Protein AF-A0A8W8MJM2-F1 (afdb_monomer)

Organism: Magallana gigas (NCBI:txid29159)

pLDDT: mean 83.15, std 12.58, range [34.62, 97.56]

Sequence (197 aa):
MGIEFKGQVCVMIHCGSRGLGHQVATDALVAMEKAMKRDNIKVNDRQLACAKIYSQEGQDYLKGMAAAANYAWVNRSSMTFLCRHLTGQPVLIGGTMGTCNYVLTGTQQGMDETYGTTCHGAGRALSRAKSRRNLEYTEVLSALEEKGISIRVASPKLVMEEAPESYKNVTDVVDTCHMAGISRKAIKLHPVAVIKG

Structure (mmCIF, N/CA/C/O backbone):
data_AF-A0A8W8MJM2-F1
#
_entry.id   AF-A0A8W8MJM2-F1
#
loop_
_atom_site.group_PDB
_atom_site.id
_atom_site.type_symbol
_atom_site.label_atom_id
_atom_site.label_alt_id
_atom_site.label_comp_id
_atom_site.label_asym_id
_atom_site.label_entity_id
_atom_site.label_seq_id
_atom_site.pdbx_PDB_ins_code
_atom_site.Cartn_x
_atom_site.Cartn_y
_atom_site.Cartn_z
_atom_site.occupancy
_atom_site.B_iso_or_equiv
_atom_site.auth_seq_id
_atom_site.auth_comp_id
_atom_site.auth_asym_id
_atom_site.auth_atom_id
_atom_site.pdbx_PDB_model_num
ATOM 1 N N . MET A 1 1 ? -3.926 -19.222 12.903 1.00 59.91 1 MET A N 1
ATOM 2 C CA . MET A 1 1 ? -3.738 -17.756 12.781 1.00 59.91 1 MET A CA 1
ATOM 3 C C . MET A 1 1 ? -3.440 -17.065 14.119 1.00 59.91 1 MET A C 1
ATOM 5 O O . MET A 1 1 ? -3.331 -15.850 14.113 1.00 59.91 1 MET A O 1
ATOM 9 N N . GLY A 1 2 ? -3.271 -17.785 15.244 1.00 71.31 2 GLY A N 1
ATOM 10 C CA . GLY A 1 2 ? -2.873 -17.180 16.529 1.00 71.31 2 GLY A CA 1
ATOM 11 C C . GLY A 1 2 ? -3.881 -16.189 17.127 1.00 71.31 2 GLY A C 1
ATOM 12 O O . GLY A 1 2 ? -3.525 -15.459 18.043 1.00 71.31 2 GLY A O 1
ATOM 13 N N . ILE A 1 3 ? -5.103 -16.134 16.585 1.00 81.19 3 ILE A N 1
ATOM 14 C CA . ILE A 1 3 ? -6.232 -15.362 17.106 1.00 81.19 3 ILE A CA 1
ATOM 15 C C . ILE A 1 3 ? -7.265 -16.381 17.575 1.00 81.19 3 ILE A C 1
ATOM 17 O O . ILE A 1 3 ? -7.789 -17.132 16.752 1.00 81.19 3 ILE A O 1
ATOM 21 N N . GLU A 1 4 ? -7.497 -16.434 18.881 1.00 83.94 4 GLU A N 1
ATOM 22 C CA . GLU A 1 4 ? -8.224 -17.522 19.545 1.00 83.94 4 GLU A CA 1
ATOM 23 C C . GLU A 1 4 ? -9.586 -17.075 20.081 1.00 83.94 4 GLU A C 1
ATOM 25 O O . GLU A 1 4 ? -10.531 -17.861 20.093 1.00 83.94 4 GLU A O 1
ATOM 30 N N . PHE A 1 5 ? -9.727 -15.803 20.471 1.00 86.94 5 PHE A N 1
ATOM 31 C CA . PHE A 1 5 ? -10.963 -15.282 21.059 1.00 86.94 5 PHE A CA 1
ATOM 32 C C . PHE A 1 5 ? -11.302 -13.858 20.596 1.00 86.94 5 PHE A C 1
ATOM 34 O O . PHE A 1 5 ? -10.447 -13.069 20.187 1.00 86.94 5 PHE A O 1
ATOM 41 N N . LYS A 1 6 ? -12.594 -13.508 20.660 1.00 87.88 6 LYS A N 1
ATOM 42 C CA . LYS A 1 6 ? -13.070 -12.144 20.380 1.00 87.88 6 LYS A CA 1
ATOM 43 C C . LYS A 1 6 ? -12.553 -11.184 21.451 1.00 87.88 6 LYS A C 1
ATOM 45 O O . LYS A 1 6 ? -12.652 -11.475 22.635 1.00 87.88 6 LYS A O 1
ATOM 50 N N . GLY A 1 7 ? -12.047 -10.031 21.022 1.00 86.38 7 GLY A N 1
ATOM 51 C CA . GLY A 1 7 ? -11.431 -9.046 21.917 1.00 86.38 7 GLY A CA 1
ATOM 52 C C . GLY A 1 7 ? -9.930 -9.254 22.136 1.00 86.38 7 GLY A C 1
ATOM 53 O O . GLY A 1 7 ? -9.315 -8.459 22.839 1.00 86.38 7 GLY A O 1
ATOM 54 N N . GLN A 1 8 ? -9.318 -10.268 21.512 1.00 85.81 8 GLN A N 1
ATOM 55 C CA . GLN A 1 8 ? -7.868 -10.432 21.537 1.00 85.81 8 GLN A CA 1
ATOM 56 C C . GLN A 1 8 ? -7.164 -9.206 20.936 1.00 85.81 8 GLN A C 1
ATOM 58 O O . GLN A 1 8 ? -7.428 -8.802 19.799 1.00 85.81 8 GLN A O 1
ATOM 63 N N . VAL A 1 9 ? -6.228 -8.635 21.697 1.00 84.25 9 VAL A N 1
ATOM 64 C CA . VAL A 1 9 ? -5.426 -7.489 21.262 1.00 84.25 9 VAL A CA 1
ATOM 65 C C . VAL A 1 9 ? -4.398 -7.944 20.229 1.00 84.25 9 VAL A C 1
ATOM 67 O O . VAL A 1 9 ? -3.667 -8.910 20.440 1.00 84.25 9 VAL A O 1
ATOM 70 N N . CYS A 1 10 ? -4.346 -7.231 19.105 1.00 83.94 10 CYS A N 1
ATOM 71 C CA . CYS A 1 10 ? -3.415 -7.481 18.009 1.00 83.94 10 CYS A CA 1
ATOM 72 C C . CYS A 1 10 ? -2.648 -6.199 17.674 1.00 83.94 10 CYS A C 1
ATOM 74 O O . CYS A 1 10 ? -3.207 -5.104 17.736 1.00 83.94 10 CYS A O 1
ATOM 76 N N . VAL A 1 11 ? -1.391 -6.338 17.248 1.00 80.62 11 VAL A N 1
ATOM 77 C CA . VAL A 1 11 ? -0.573 -5.221 16.758 1.00 80.62 11 VAL A CA 1
ATOM 78 C C . VAL A 1 11 ? -0.383 -5.362 15.252 1.00 80.62 11 VAL A C 1
ATOM 80 O O . VAL A 1 11 ? 0.119 -6.377 14.777 1.00 80.62 11 VAL A O 1
ATOM 83 N N . MET A 1 12 ? -0.757 -4.329 14.492 1.00 83.06 12 MET A N 1
ATOM 84 C CA . MET A 1 12 ? -0.472 -4.254 13.059 1.00 83.06 12 MET A CA 1
ATOM 85 C C . MET A 1 12 ? 0.703 -3.317 12.793 1.00 83.06 12 MET A C 1
ATOM 87 O O . MET A 1 12 ? 0.677 -2.156 13.190 1.00 83.06 12 MET A O 1
ATOM 91 N N . ILE A 1 13 ? 1.694 -3.798 12.041 1.00 80.75 13 ILE A N 1
ATOM 92 C CA . ILE A 1 13 ? 2.817 -2.986 11.565 1.00 80.75 13 ILE A CA 1
ATOM 93 C C . ILE A 1 13 ? 2.694 -2.822 10.050 1.00 80.75 13 ILE A C 1
ATOM 95 O O . ILE A 1 13 ? 2.907 -3.772 9.296 1.00 80.75 13 ILE A O 1
ATOM 99 N N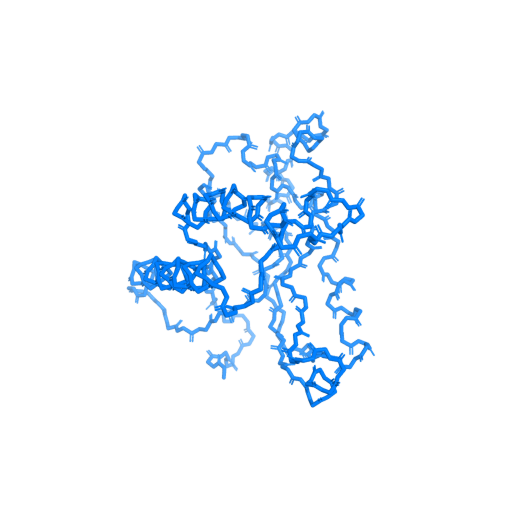 . HIS A 1 14 ? 2.393 -1.604 9.601 1.00 85.94 14 HIS A N 1
ATOM 100 C CA . HIS A 1 14 ? 2.348 -1.251 8.183 1.00 85.94 14 HIS A CA 1
ATOM 101 C C . HIS A 1 14 ? 3.511 -0.313 7.843 1.00 85.94 14 HIS A C 1
ATOM 103 O O . HIS A 1 14 ? 3.448 0.895 8.057 1.00 85.94 14 HIS A O 1
ATOM 109 N N . CYS A 1 15 ? 4.591 -0.876 7.296 1.00 82.44 15 CYS A N 1
ATOM 110 C CA . CYS A 1 15 ? 5.743 -0.112 6.823 1.00 82.44 15 CYS A CA 1
ATOM 111 C C . CYS A 1 15 ? 6.455 -0.829 5.664 1.00 82.44 15 CYS A C 1
ATOM 113 O O . CYS A 1 15 ? 6.449 -2.062 5.577 1.00 82.44 15 CYS A O 1
ATOM 115 N N . GLY A 1 16 ? 7.069 -0.040 4.781 1.00 87.38 16 GLY A N 1
ATOM 116 C CA . GLY A 1 16 ? 7.811 -0.510 3.610 1.00 87.38 16 GLY A CA 1
ATOM 117 C C . GLY A 1 16 ? 9.327 -0.331 3.729 1.00 87.38 16 GLY A C 1
ATOM 118 O O . GLY A 1 16 ? 9.892 -0.273 4.821 1.00 87.38 16 GLY A O 1
ATOM 119 N N . SER A 1 17 ? 9.977 -0.190 2.576 1.00 85.75 17 SER A N 1
ATOM 120 C CA . SER A 1 17 ? 11.432 -0.048 2.408 1.00 85.75 17 SER A CA 1
ATOM 121 C C . SER A 1 17 ? 11.982 1.358 2.690 1.00 85.75 17 SER A C 1
ATOM 123 O O . SER A 1 17 ? 13.149 1.628 2.417 1.00 85.75 17 SER A O 1
ATOM 125 N N . ARG A 1 18 ? 11.142 2.279 3.184 1.00 89.50 18 ARG A N 1
ATOM 126 C CA . ARG A 1 18 ? 11.482 3.702 3.380 1.00 89.50 18 ARG A CA 1
ATOM 127 C C . ARG A 1 18 ? 12.030 4.323 2.079 1.00 89.50 18 ARG A C 1
ATOM 129 O O . ARG A 1 18 ? 11.558 3.977 0.997 1.00 89.50 18 ARG A O 1
ATOM 136 N N . GLY A 1 19 ? 12.995 5.241 2.176 1.00 88.81 19 GLY A N 1
ATOM 137 C CA . GLY A 1 19 ? 13.572 5.940 1.022 1.00 88.81 19 GLY A CA 1
ATOM 138 C C . GLY A 1 19 ? 14.319 5.035 0.037 1.00 88.81 19 GLY A C 1
ATOM 139 O O . GLY A 1 19 ? 14.366 5.354 -1.145 1.00 88.81 19 GLY A O 1
ATOM 140 N N . LEU A 1 20 ? 14.832 3.881 0.481 1.00 90.81 20 LEU A N 1
ATOM 141 C CA . LEU A 1 20 ? 15.638 2.994 -0.363 1.00 90.81 20 LEU A CA 1
ATOM 142 C C . LEU A 1 20 ? 14.840 2.474 -1.564 1.00 90.81 20 LEU A C 1
ATOM 144 O O . LEU A 1 20 ? 15.274 2.625 -2.698 1.00 90.81 20 LEU A O 1
ATOM 148 N N . GLY A 1 21 ? 13.645 1.922 -1.338 1.00 90.88 21 GLY A N 1
ATOM 149 C CA . GLY A 1 21 ? 12.821 1.416 -2.446 1.00 90.88 21 GLY A CA 1
ATOM 150 C C . GLY A 1 21 ? 12.337 2.516 -3.394 1.00 90.88 21 GLY A C 1
ATOM 151 O O . GLY A 1 21 ? 12.252 2.288 -4.596 1.00 90.88 21 GLY A O 1
ATOM 152 N N . HIS A 1 22 ? 12.079 3.722 -2.872 1.00 91.94 22 HIS A N 1
ATOM 153 C CA . HIS A 1 22 ? 11.740 4.877 -3.706 1.00 91.94 22 HIS A CA 1
ATOM 154 C C . HIS A 1 22 ? 12.900 5.244 -4.638 1.00 91.94 22 HIS A C 1
ATOM 156 O O . HIS A 1 22 ? 12.686 5.477 -5.828 1.00 91.94 22 HIS A O 1
ATOM 162 N N . GLN A 1 23 ? 14.126 5.268 -4.110 1.00 93.44 23 GLN A N 1
ATOM 163 C CA . GLN A 1 23 ? 15.306 5.591 -4.902 1.00 93.44 23 GLN A CA 1
ATOM 164 C C . GLN A 1 23 ? 15.599 4.503 -5.938 1.00 93.44 23 GLN A C 1
ATOM 166 O O . GLN A 1 23 ? 15.750 4.825 -7.108 1.00 93.44 23 GLN A O 1
ATOM 171 N N . VAL A 1 24 ? 15.544 3.222 -5.547 1.00 93.88 24 VAL A N 1
ATOM 172 C CA . VAL A 1 24 ? 15.699 2.085 -6.473 1.00 93.88 24 VAL A CA 1
ATOM 173 C C . VAL A 1 24 ? 14.717 2.178 -7.642 1.00 93.88 24 VAL A C 1
ATOM 175 O O . VAL A 1 24 ? 15.109 1.990 -8.789 1.00 93.88 24 VAL A O 1
ATOM 178 N N . ALA A 1 25 ? 13.446 2.494 -7.374 1.00 93.00 25 ALA A N 1
ATOM 179 C CA . ALA A 1 25 ? 12.454 2.671 -8.429 1.00 93.00 25 ALA A CA 1
ATOM 180 C C . ALA A 1 25 ? 12.766 3.888 -9.316 1.00 93.00 25 ALA A C 1
ATOM 182 O O . ALA A 1 25 ? 12.681 3.791 -10.536 1.00 93.00 25 ALA A O 1
ATOM 183 N N . THR A 1 26 ? 13.163 5.015 -8.719 1.00 93.31 26 THR A N 1
ATOM 184 C CA . THR A 1 26 ? 13.512 6.245 -9.452 1.00 93.31 26 THR A CA 1
ATOM 185 C C . THR A 1 26 ? 14.690 6.015 -10.399 1.00 93.31 26 THR A C 1
ATOM 187 O O . THR A 1 26 ? 14.616 6.366 -11.576 1.00 93.31 26 THR A O 1
ATOM 190 N N . ASP A 1 27 ? 15.747 5.369 -9.911 1.00 93.19 27 ASP A N 1
ATOM 191 C CA . ASP A 1 27 ? 16.949 5.076 -10.692 1.00 93.19 27 ASP A CA 1
ATOM 192 C C . ASP A 1 27 ? 16.640 4.086 -11.824 1.00 93.19 27 ASP A C 1
ATOM 194 O O . ASP A 1 27 ? 17.074 4.269 -12.966 1.00 93.19 27 ASP A O 1
ATOM 198 N N . ALA A 1 28 ? 15.820 3.071 -11.535 1.00 93.94 28 ALA A N 1
ATOM 199 C CA . ALA A 1 28 ? 15.390 2.091 -12.522 1.00 93.94 28 ALA A CA 1
ATOM 200 C C . ALA A 1 28 ? 14.545 2.712 -13.638 1.00 93.94 28 ALA A C 1
ATOM 202 O O . ALA A 1 28 ? 14.748 2.364 -14.797 1.00 93.94 28 ALA A O 1
ATOM 203 N N . LEU A 1 29 ? 13.656 3.664 -13.333 1.00 93.75 29 LEU A N 1
ATOM 204 C CA . LEU A 1 29 ? 12.859 4.356 -14.352 1.00 93.75 29 LEU A CA 1
ATOM 205 C C . LEU A 1 29 ? 13.750 5.078 -15.371 1.00 93.75 29 LEU A C 1
ATOM 207 O O . LEU A 1 29 ? 13.524 4.966 -16.574 1.00 93.75 29 LEU A O 1
ATOM 211 N N . VAL A 1 30 ? 14.812 5.750 -14.916 1.00 93.38 30 VAL A N 1
ATOM 212 C CA . VAL A 1 30 ? 15.769 6.428 -15.809 1.00 93.38 30 VAL A CA 1
ATOM 213 C C . VAL A 1 30 ? 16.513 5.425 -16.698 1.00 93.38 30 VAL A C 1
ATOM 215 O O . VAL A 1 30 ? 16.736 5.688 -17.884 1.00 93.38 30 VAL A O 1
ATOM 218 N N . ALA A 1 31 ? 16.895 4.268 -16.152 1.00 93.56 31 ALA A N 1
ATOM 219 C CA . ALA A 1 31 ? 17.525 3.197 -16.922 1.00 93.56 31 ALA A CA 1
ATOM 220 C C . ALA A 1 31 ? 16.553 2.570 -17.939 1.00 93.56 31 ALA A C 1
ATOM 222 O O . ALA A 1 31 ? 16.916 2.369 -19.099 1.00 93.56 31 ALA A O 1
ATOM 223 N N . MET A 1 32 ? 15.303 2.331 -17.538 1.00 94.81 32 MET A N 1
ATOM 224 C CA . MET A 1 32 ? 14.256 1.775 -18.394 1.00 94.81 32 MET A CA 1
ATOM 225 C C . MET A 1 32 ? 13.907 2.717 -19.546 1.00 94.81 32 MET A C 1
ATOM 227 O O . MET A 1 32 ? 13.823 2.260 -20.679 1.00 94.81 32 MET A O 1
ATOM 231 N N . GLU A 1 33 ? 13.815 4.033 -19.325 1.00 93.25 33 GLU A N 1
ATOM 232 C CA . GLU A 1 33 ? 13.594 4.999 -20.415 1.00 93.25 33 GLU A CA 1
ATOM 233 C C . GLU A 1 33 ? 14.686 4.927 -21.498 1.00 93.25 33 GLU A C 1
ATOM 235 O O . GLU A 1 33 ? 14.400 5.053 -22.693 1.00 93.25 33 GLU A O 1
ATOM 240 N N . LYS A 1 34 ? 15.946 4.697 -21.104 1.00 92.69 34 LYS A N 1
ATOM 241 C CA . LYS A 1 34 ? 17.057 4.490 -22.049 1.00 92.69 34 LYS A CA 1
ATOM 242 C C . LYS A 1 34 ? 16.934 3.145 -22.768 1.00 92.69 34 LYS A C 1
ATOM 244 O O . LYS A 1 34 ? 17.101 3.097 -23.987 1.00 92.69 34 LYS A O 1
ATOM 249 N N . ALA A 1 35 ? 16.604 2.079 -22.039 1.00 93.94 35 ALA A N 1
ATOM 250 C CA . ALA A 1 35 ? 16.415 0.743 -22.601 1.00 93.94 35 ALA A CA 1
ATOM 251 C C . ALA A 1 35 ? 15.263 0.700 -23.616 1.00 93.94 35 ALA A C 1
ATOM 253 O O . ALA A 1 35 ? 15.410 0.107 -24.679 1.00 93.94 35 ALA A O 1
ATOM 254 N N . MET A 1 36 ? 14.151 1.391 -23.352 1.00 95.12 36 MET A N 1
ATOM 255 C CA . MET A 1 36 ? 13.018 1.475 -24.278 1.00 95.12 36 MET A CA 1
ATOM 256 C C . MET A 1 36 ? 13.392 2.138 -25.596 1.00 95.12 36 MET A C 1
ATOM 258 O O . MET A 1 36 ? 12.991 1.655 -26.652 1.00 95.12 36 MET A O 1
ATOM 262 N N . LYS A 1 37 ? 14.180 3.222 -25.547 1.00 93.44 37 LYS A N 1
ATOM 263 C CA . LYS A 1 37 ? 14.683 3.887 -26.757 1.00 93.44 37 LYS A CA 1
ATOM 264 C C . LYS A 1 37 ? 15.593 2.961 -27.561 1.00 93.44 37 LYS A C 1
ATOM 266 O O . LYS A 1 37 ? 15.436 2.881 -28.774 1.00 93.44 37 LYS A O 1
ATOM 271 N N . ARG A 1 38 ? 16.507 2.248 -26.891 1.00 94.56 38 ARG A N 1
ATOM 272 C CA . ARG A 1 38 ? 17.403 1.264 -27.524 1.00 94.56 38 ARG A CA 1
ATOM 273 C C . ARG A 1 38 ? 16.622 0.123 -28.179 1.00 94.56 38 ARG A C 1
ATOM 275 O O . ARG A 1 38 ? 16.917 -0.250 -29.308 1.00 94.56 38 ARG A O 1
ATOM 282 N N . ASP A 1 39 ? 15.624 -0.404 -27.478 1.00 93.94 39 ASP A N 1
ATOM 283 C CA . ASP A 1 39 ? 14.883 -1.601 -27.881 1.00 93.94 39 ASP A CA 1
ATOM 284 C C . ASP A 1 39 ? 13.627 -1.275 -28.716 1.00 93.94 39 ASP A C 1
ATOM 286 O O . ASP A 1 39 ? 12.861 -2.180 -29.050 1.00 93.94 39 ASP A O 1
ATOM 290 N N . ASN A 1 40 ? 13.411 0.004 -29.051 1.00 94.56 40 ASN A N 1
ATOM 291 C CA . ASN A 1 40 ? 12.247 0.522 -29.777 1.00 94.56 40 ASN A CA 1
ATOM 292 C C . ASN A 1 40 ? 10.895 0.105 -29.155 1.00 94.56 40 ASN A C 1
ATOM 294 O O . ASN A 1 40 ? 9.931 -0.205 -29.858 1.00 94.56 40 ASN A O 1
ATOM 298 N N . ILE A 1 41 ? 10.823 0.092 -27.821 1.00 93.94 41 ILE A N 1
ATOM 299 C CA . ILE A 1 41 ? 9.599 -0.215 -27.074 1.00 93.94 41 ILE A CA 1
ATOM 300 C C . ILE A 1 41 ? 8.733 1.044 -27.023 1.00 93.94 41 ILE A C 1
ATOM 302 O O . ILE A 1 41 ? 9.125 2.062 -26.451 1.00 93.94 41 ILE A O 1
ATOM 306 N N . LYS A 1 42 ? 7.535 0.965 -27.607 1.00 92.62 42 LYS A N 1
ATOM 307 C CA . LYS A 1 42 ? 6.551 2.052 -27.607 1.00 92.62 42 LYS A CA 1
ATOM 308 C C . LYS A 1 42 ? 5.469 1.774 -26.576 1.00 92.62 42 LYS A C 1
ATOM 310 O O . LYS A 1 42 ? 4.919 0.678 -26.532 1.00 92.62 42 LYS A O 1
ATOM 315 N N . VAL A 1 43 ? 5.159 2.785 -25.778 1.00 91.88 43 VAL A N 1
ATOM 316 C CA . VAL A 1 43 ? 4.117 2.745 -24.749 1.00 91.88 43 VAL A CA 1
ATOM 317 C C . VAL A 1 43 ? 3.172 3.919 -24.935 1.00 91.88 43 VAL A C 1
ATOM 319 O O . VAL A 1 43 ? 3.564 4.963 -25.456 1.00 91.88 43 VAL A O 1
ATOM 322 N N . ASN A 1 44 ? 1.932 3.748 -24.488 1.00 92.06 44 ASN A N 1
ATOM 323 C CA . ASN A 1 44 ? 0.903 4.783 -24.596 1.00 92.06 44 ASN A CA 1
ATOM 324 C C . ASN A 1 44 ? 1.103 5.921 -23.583 1.00 92.06 44 ASN A C 1
ATOM 326 O O . ASN A 1 44 ? 0.615 7.024 -23.802 1.00 92.06 44 ASN A O 1
ATOM 330 N N . ASP A 1 45 ? 1.825 5.657 -22.492 1.00 90.69 45 ASP A N 1
ATOM 331 C CA . ASP A 1 45 ? 2.125 6.624 -21.440 1.00 90.69 45 ASP A CA 1
ATOM 332 C C . ASP A 1 45 ? 3.579 6.461 -20.986 1.00 90.69 45 ASP A C 1
ATOM 334 O O . ASP A 1 45 ? 4.056 5.341 -20.797 1.00 90.69 45 ASP A O 1
ATOM 338 N N . ARG A 1 46 ? 4.286 7.575 -20.776 1.00 84.31 46 ARG A N 1
ATOM 339 C CA . ARG A 1 46 ? 5.672 7.583 -20.287 1.00 84.31 46 ARG A CA 1
ATOM 340 C C . ARG A 1 46 ? 5.817 6.917 -18.912 1.00 84.31 46 ARG A C 1
ATOM 342 O O . ARG A 1 46 ? 6.872 6.367 -18.615 1.00 84.31 46 ARG A O 1
ATOM 349 N N . GLN A 1 47 ? 4.773 6.938 -18.088 1.00 89.19 47 GLN A N 1
ATOM 350 C CA . GLN A 1 47 ? 4.734 6.284 -16.779 1.00 89.19 47 GLN A CA 1
ATOM 351 C C . GLN A 1 47 ? 4.763 4.752 -16.870 1.00 89.19 47 GLN A C 1
ATOM 353 O O . GLN A 1 47 ? 5.031 4.093 -15.869 1.00 89.19 47 GLN A O 1
ATOM 358 N N . LEU A 1 48 ? 4.550 4.178 -18.059 1.00 92.06 48 LEU A N 1
ATOM 359 C CA . LEU A 1 48 ? 4.682 2.744 -18.329 1.00 92.06 48 LEU A CA 1
ATOM 360 C C . LEU A 1 48 ? 6.112 2.365 -18.746 1.00 92.06 48 LEU A C 1
ATOM 362 O O . LEU A 1 48 ? 6.303 1.466 -19.564 1.00 92.06 48 LEU A O 1
ATOM 366 N N . ALA A 1 49 ? 7.123 3.062 -18.219 1.00 92.38 49 ALA A N 1
ATOM 367 C CA . ALA A 1 49 ? 8.512 2.763 -18.531 1.00 92.38 49 ALA A CA 1
ATOM 368 C C . ALA A 1 49 ? 8.868 1.317 -18.141 1.00 92.38 49 ALA A C 1
ATOM 370 O O . ALA A 1 49 ? 8.590 0.881 -17.024 1.00 92.38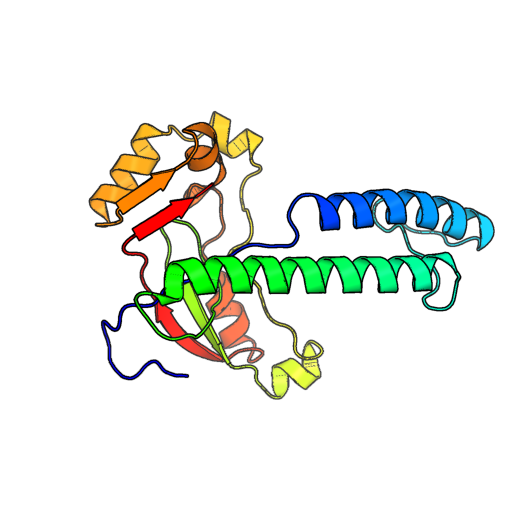 49 ALA A O 1
ATOM 371 N N . CYS A 1 50 ? 9.475 0.566 -19.063 1.00 94.38 50 CYS A N 1
ATOM 372 C CA . CYS A 1 50 ? 9.741 -0.861 -18.884 1.00 94.38 50 CYS A CA 1
ATOM 373 C C . CYS A 1 50 ? 11.021 -1.318 -19.595 1.00 94.38 50 CYS A C 1
ATOM 375 O O . CYS A 1 50 ? 11.458 -0.715 -20.571 1.00 94.38 50 CYS A O 1
ATOM 377 N N . ALA A 1 51 ? 11.584 -2.442 -19.160 1.00 95.06 51 ALA A N 1
ATOM 378 C CA . ALA A 1 51 ? 12.676 -3.131 -19.843 1.00 95.06 51 ALA A CA 1
ATOM 379 C C . ALA A 1 51 ? 12.347 -4.620 -20.005 1.00 95.06 51 ALA A C 1
ATOM 381 O O . ALA A 1 51 ? 11.514 -5.168 -19.279 1.00 95.06 51 ALA A O 1
ATOM 382 N N . LYS A 1 52 ? 13.009 -5.294 -20.952 1.00 94.12 52 LYS A N 1
ATOM 383 C CA . LYS A 1 52 ? 12.904 -6.753 -21.082 1.00 94.12 52 LYS A CA 1
ATOM 384 C C . LYS A 1 52 ? 13.456 -7.406 -19.814 1.00 94.12 52 LYS A C 1
ATOM 386 O O . LYS A 1 52 ? 14.532 -7.039 -19.357 1.00 94.12 52 LYS A O 1
ATOM 391 N N . ILE A 1 53 ? 12.758 -8.414 -19.288 1.00 93.69 53 ILE A N 1
ATOM 392 C CA . ILE A 1 53 ? 13.109 -9.075 -18.015 1.00 93.69 53 ILE A CA 1
ATOM 393 C C . ILE A 1 53 ? 14.565 -9.565 -18.001 1.00 93.69 53 ILE A C 1
ATOM 395 O O . ILE A 1 53 ? 15.256 -9.426 -16.996 1.00 93.69 53 ILE A O 1
ATOM 399 N N . TYR A 1 54 ? 15.043 -10.109 -19.121 1.00 95.56 54 TYR A N 1
ATOM 400 C CA . TYR A 1 54 ? 16.396 -10.655 -19.249 1.00 95.56 54 TYR A CA 1
ATOM 401 C C . TYR A 1 54 ? 17.441 -9.647 -19.755 1.00 95.56 54 TYR A C 1
ATOM 403 O O . TYR A 1 54 ? 18.578 -10.040 -20.002 1.00 95.56 54 TYR A O 1
ATOM 411 N N . SER A 1 55 ? 17.095 -8.364 -19.930 1.00 95.06 55 SER A N 1
ATOM 412 C CA . SER A 1 55 ? 18.105 -7.337 -20.214 1.00 95.06 55 SER A CA 1
ATOM 413 C C . SER A 1 55 ? 18.908 -7.008 -18.956 1.00 95.06 55 SER A C 1
ATOM 415 O O . SER A 1 55 ? 18.479 -7.304 -17.838 1.00 95.06 55 SER A O 1
ATOM 417 N N . GLN A 1 56 ? 20.058 -6.354 -19.132 1.00 95.00 56 GLN A N 1
ATOM 418 C CA . GLN A 1 56 ? 20.869 -5.881 -18.011 1.00 95.00 56 GLN A CA 1
ATOM 419 C C . GLN A 1 56 ? 20.043 -4.991 -17.068 1.00 95.00 56 GLN A C 1
ATOM 421 O O . GLN A 1 56 ? 20.014 -5.230 -15.866 1.00 95.00 56 GLN A O 1
ATOM 426 N N . GLU A 1 57 ? 19.280 -4.039 -17.615 1.00 95.12 57 GLU A N 1
ATOM 427 C CA . GLU A 1 57 ? 18.429 -3.136 -16.831 1.00 95.12 57 GLU A CA 1
ATOM 428 C C . GLU A 1 57 ? 17.301 -3.878 -16.102 1.00 95.12 57 GLU A C 1
ATOM 430 O O . GLU A 1 57 ? 16.996 -3.559 -14.954 1.00 95.12 57 GLU A O 1
ATOM 435 N N . GLY A 1 58 ? 16.695 -4.880 -16.751 1.00 94.81 58 GLY A N 1
ATOM 436 C CA . GLY A 1 58 ? 15.666 -5.719 -16.136 1.00 94.81 58 GLY A CA 1
ATOM 437 C C . GLY A 1 58 ? 16.213 -6.523 -14.956 1.00 94.81 58 GLY A C 1
ATOM 438 O O . GLY A 1 58 ? 15.628 -6.517 -13.873 1.00 94.81 58 GLY A O 1
ATOM 439 N N . GLN A 1 59 ? 17.370 -7.164 -15.132 1.00 97.56 59 GLN A N 1
ATOM 440 C CA . GLN A 1 59 ? 18.022 -7.939 -14.076 1.00 97.56 59 GLN A CA 1
ATOM 441 C C . GLN A 1 59 ? 18.526 -7.059 -12.928 1.00 97.56 59 GLN A C 1
ATOM 443 O O . GLN A 1 59 ? 18.375 -7.430 -11.763 1.00 97.56 59 GLN A O 1
ATOM 448 N N . ASP A 1 60 ? 19.084 -5.889 -13.229 1.00 95.81 60 ASP A N 1
ATOM 449 C CA . ASP A 1 60 ? 19.549 -4.948 -12.209 1.00 95.81 60 ASP A CA 1
ATOM 450 C C . ASP A 1 60 ? 18.384 -4.391 -11.391 1.00 95.81 60 ASP A C 1
ATOM 452 O O . ASP A 1 60 ? 18.462 -4.352 -10.160 1.00 95.81 60 ASP A O 1
ATOM 456 N N . TYR A 1 61 ? 17.262 -4.061 -12.042 1.00 96.31 61 TYR A N 1
ATOM 457 C CA . TYR A 1 61 ? 16.049 -3.665 -11.333 1.00 96.31 61 TYR A CA 1
ATOM 458 C C . TYR A 1 61 ? 15.521 -4.784 -10.432 1.00 96.31 61 TYR A C 1
ATOM 460 O O . TYR A 1 61 ? 15.217 -4.523 -9.270 1.00 96.31 61 TYR A O 1
ATOM 468 N N . LEU A 1 62 ? 15.453 -6.031 -10.911 1.00 95.62 62 LEU A N 1
ATOM 469 C CA . LEU A 1 62 ? 14.982 -7.159 -10.099 1.00 95.62 62 LEU A CA 1
ATOM 470 C C . LEU A 1 62 ? 15.866 -7.397 -8.867 1.00 95.62 62 LEU A C 1
ATOM 472 O O . LEU A 1 62 ? 15.344 -7.610 -7.771 1.00 95.62 62 LEU A O 1
ATOM 476 N N . LYS A 1 63 ? 17.193 -7.297 -9.011 1.00 95.69 63 LYS A N 1
ATOM 477 C CA . LYS A 1 63 ? 18.135 -7.378 -7.881 1.00 95.69 63 LYS A CA 1
ATOM 478 C C . LYS A 1 63 ? 17.933 -6.225 -6.897 1.00 95.69 63 LYS A C 1
ATOM 480 O O . LYS A 1 63 ? 17.860 -6.457 -5.690 1.00 95.69 63 LYS A O 1
ATOM 485 N N . GLY A 1 64 ? 17.795 -4.995 -7.397 1.00 94.81 64 GLY A N 1
ATOM 486 C CA . GLY A 1 64 ? 17.529 -3.814 -6.573 1.00 94.81 64 GLY A CA 1
ATOM 487 C C . GLY A 1 64 ? 16.194 -3.906 -5.831 1.00 94.81 64 GLY A C 1
ATOM 488 O O . GLY A 1 64 ? 16.116 -3.619 -4.636 1.00 94.81 64 GLY A O 1
ATOM 489 N N . MET A 1 65 ? 15.147 -4.375 -6.509 1.00 94.81 65 MET A N 1
ATOM 490 C CA . MET A 1 65 ? 13.826 -4.617 -5.935 1.00 94.81 65 MET A CA 1
ATOM 491 C C . MET A 1 65 ? 13.883 -5.693 -4.845 1.00 94.81 65 MET A C 1
ATOM 493 O O . MET A 1 65 ? 13.320 -5.492 -3.769 1.00 94.81 65 MET A O 1
ATOM 497 N N . ALA A 1 66 ? 14.601 -6.797 -5.076 1.00 93.75 66 ALA A N 1
ATOM 498 C CA . ALA A 1 66 ? 14.805 -7.840 -4.072 1.00 93.75 66 ALA A CA 1
ATOM 499 C C . ALA A 1 66 ? 15.543 -7.300 -2.834 1.00 93.75 66 ALA A C 1
ATOM 501 O O . ALA A 1 66 ? 15.125 -7.553 -1.703 1.00 93.75 66 ALA A O 1
ATOM 502 N N . ALA A 1 67 ? 16.583 -6.483 -3.024 1.00 93.69 67 ALA A N 1
ATOM 503 C CA . ALA A 1 67 ? 17.277 -5.817 -1.924 1.00 93.69 67 ALA A CA 1
ATOM 504 C C . ALA A 1 67 ? 16.346 -4.869 -1.144 1.00 93.69 67 ALA A C 1
ATOM 506 O O . ALA A 1 67 ? 16.337 -4.881 0.089 1.00 93.69 67 ALA A O 1
ATOM 507 N N . ALA A 1 68 ? 15.504 -4.099 -1.840 1.00 92.25 68 ALA A N 1
ATOM 508 C CA . ALA A 1 68 ? 14.519 -3.224 -1.209 1.00 92.25 68 ALA A CA 1
ATOM 509 C C . ALA A 1 68 ? 13.442 -3.999 -0.432 1.00 92.25 68 ALA A C 1
ATOM 511 O O . ALA A 1 68 ? 13.050 -3.582 0.663 1.00 92.25 68 ALA A O 1
ATOM 512 N N . ALA A 1 69 ? 12.995 -5.142 -0.954 1.00 90.25 69 ALA A N 1
ATOM 513 C CA . ALA A 1 69 ? 12.062 -6.035 -0.275 1.00 90.25 69 ALA A CA 1
ATOM 514 C C . ALA A 1 69 ? 12.681 -6.639 0.996 1.00 90.25 69 ALA A C 1
ATOM 516 O O . ALA A 1 69 ? 12.047 -6.614 2.055 1.00 90.25 69 ALA A O 1
ATOM 517 N N . ASN A 1 70 ? 13.939 -7.087 0.925 1.00 89.12 70 ASN A N 1
ATOM 518 C CA . ASN A 1 70 ? 14.690 -7.576 2.082 1.00 89.12 70 ASN A CA 1
ATOM 519 C C . ASN A 1 70 ? 14.853 -6.483 3.142 1.00 89.12 70 ASN A C 1
ATOM 521 O O . ASN A 1 70 ? 14.599 -6.720 4.321 1.00 89.12 70 ASN A O 1
ATOM 525 N N . TYR A 1 71 ? 15.183 -5.257 2.728 1.00 89.75 71 TYR A N 1
ATOM 526 C CA . TYR A 1 71 ? 15.242 -4.111 3.632 1.00 89.75 71 TYR A CA 1
ATOM 527 C C . TYR A 1 71 ? 13.886 -3.848 4.305 1.00 89.75 71 TYR A C 1
ATOM 529 O O . TYR A 1 71 ? 13.823 -3.645 5.516 1.00 89.75 71 TYR A O 1
ATOM 537 N N . ALA A 1 72 ? 12.779 -3.903 3.555 1.00 85.81 72 ALA A N 1
ATOM 538 C CA . ALA A 1 72 ? 11.437 -3.757 4.121 1.00 85.81 72 ALA A CA 1
ATOM 539 C C . ALA A 1 72 ? 11.109 -4.866 5.136 1.00 85.81 72 ALA A C 1
ATOM 541 O O . ALA A 1 72 ? 10.457 -4.599 6.148 1.00 85.81 72 ALA A O 1
ATOM 542 N N . TRP A 1 73 ? 11.569 -6.095 4.886 1.00 81.62 73 TRP A N 1
ATOM 543 C CA . TRP A 1 73 ? 11.414 -7.212 5.813 1.00 81.62 73 TRP A CA 1
ATOM 544 C C . TRP A 1 73 ? 12.186 -6.971 7.106 1.00 81.62 73 TRP A C 1
ATOM 546 O O . TRP A 1 73 ? 11.593 -7.039 8.179 1.00 81.62 73 TRP A O 1
ATOM 556 N N . VAL A 1 74 ? 13.473 -6.627 7.015 1.00 82.88 74 VAL A N 1
ATOM 557 C CA . VAL A 1 74 ? 14.311 -6.319 8.184 1.00 82.88 74 VAL A CA 1
ATOM 558 C C . VAL A 1 74 ? 13.722 -5.152 8.969 1.00 82.88 74 VAL A C 1
ATOM 560 O O . VAL A 1 74 ? 13.583 -5.252 10.181 1.00 82.88 74 VAL A O 1
ATOM 563 N N . ASN A 1 75 ? 13.277 -4.093 8.291 1.00 81.75 75 ASN A N 1
ATOM 564 C CA . ASN A 1 75 ? 12.621 -2.953 8.925 1.00 81.75 75 ASN A CA 1
ATOM 565 C C . ASN A 1 75 ? 11.395 -3.391 9.748 1.00 81.75 75 ASN A C 1
ATOM 567 O O . ASN A 1 75 ? 11.288 -3.067 10.933 1.00 81.75 75 ASN A O 1
ATOM 571 N N . ARG A 1 76 ? 10.497 -4.200 9.160 1.00 83.12 76 ARG A N 1
ATOM 572 C CA . ARG A 1 76 ? 9.345 -4.774 9.879 1.00 83.12 76 ARG A CA 1
ATOM 573 C C . ARG A 1 76 ? 9.763 -5.702 11.011 1.00 83.12 76 ARG A C 1
ATOM 575 O O . ARG A 1 76 ? 9.149 -5.627 12.070 1.00 83.12 76 ARG A O 1
ATOM 582 N N . SER A 1 77 ? 10.790 -6.528 10.835 1.00 77.38 77 SER A N 1
ATOM 583 C CA . SER A 1 77 ? 11.317 -7.399 11.889 1.00 77.38 77 SER A CA 1
ATOM 584 C C . SER A 1 77 ? 11.887 -6.603 13.061 1.00 77.38 77 SER A C 1
ATOM 586 O O . SER A 1 77 ? 11.602 -6.952 14.201 1.00 77.38 77 SER A O 1
ATOM 588 N N . SER A 1 78 ? 12.607 -5.508 12.811 1.00 76.19 78 SER A N 1
ATOM 589 C CA . SER A 1 78 ? 13.132 -4.620 13.853 1.00 76.19 78 SER A CA 1
ATOM 590 C C . SER A 1 78 ? 12.010 -3.922 14.619 1.00 76.19 78 SER A C 1
ATOM 592 O O . SER A 1 78 ? 12.002 -3.951 15.845 1.00 76.19 78 SER A O 1
ATOM 594 N N . MET A 1 79 ? 11.004 -3.372 13.926 1.00 76.06 79 MET A N 1
ATOM 595 C CA . MET A 1 79 ? 9.808 -2.830 14.594 1.00 76.06 79 MET A CA 1
ATOM 596 C C . MET A 1 79 ? 9.071 -3.911 15.383 1.00 76.06 79 MET A C 1
ATOM 598 O O . MET A 1 79 ? 8.648 -3.683 16.509 1.00 76.06 79 MET A O 1
ATOM 602 N N . THR A 1 80 ? 8.962 -5.111 14.814 1.00 74.12 80 THR A N 1
ATOM 603 C CA . THR A 1 80 ? 8.348 -6.250 15.491 1.00 74.12 80 THR A CA 1
ATOM 604 C C . THR A 1 80 ? 9.143 -6.624 16.732 1.00 74.12 80 THR A C 1
ATOM 606 O O . THR A 1 80 ? 8.523 -6.895 17.740 1.00 74.12 80 THR A O 1
ATOM 609 N N . PHE A 1 81 ? 10.477 -6.608 16.714 1.00 71.69 81 PHE A N 1
ATOM 610 C CA . PHE A 1 81 ? 11.308 -6.844 17.897 1.00 71.69 81 PHE A CA 1
ATOM 611 C C . PHE A 1 81 ? 11.051 -5.796 18.989 1.00 71.69 81 PHE A C 1
ATOM 613 O O . PHE A 1 81 ? 10.838 -6.162 20.142 1.00 71.69 81 PHE A O 1
ATOM 620 N N . LEU A 1 82 ? 10.966 -4.515 18.612 1.00 69.69 82 LEU A N 1
ATOM 621 C CA . LEU A 1 82 ? 10.614 -3.427 19.531 1.00 69.69 82 LEU A CA 1
ATOM 622 C C . LEU A 1 82 ? 9.196 -3.593 20.115 1.00 69.69 82 LEU A C 1
ATOM 624 O O . LEU A 1 82 ? 8.978 -3.278 21.280 1.00 69.69 82 LEU A O 1
ATOM 628 N N . CYS A 1 83 ? 8.243 -4.128 19.343 1.00 62.94 83 CYS A N 1
ATOM 629 C CA . CYS A 1 83 ? 6.879 -4.420 19.807 1.00 62.94 83 CYS A CA 1
ATOM 630 C C . CYS A 1 83 ? 6.749 -5.756 20.572 1.00 62.94 83 CYS A C 1
ATOM 632 O O . CYS A 1 83 ? 5.907 -5.887 21.459 1.00 62.94 83 CYS A O 1
ATOM 634 N N . ARG A 1 84 ? 7.565 -6.764 20.236 1.00 56.88 84 ARG A N 1
ATOM 635 C CA . ARG A 1 84 ? 7.490 -8.158 20.721 1.00 56.88 84 ARG A CA 1
ATOM 636 C C . ARG A 1 84 ? 7.919 -8.340 22.161 1.00 56.88 84 ARG A C 1
ATOM 638 O O . ARG A 1 84 ? 7.684 -9.414 22.700 1.00 56.88 84 ARG A O 1
ATOM 645 N N . HIS A 1 85 ? 8.445 -7.306 22.808 1.00 50.12 85 HIS A N 1
ATOM 646 C CA . HIS A 1 85 ? 8.560 -7.322 24.262 1.00 50.12 85 HIS A CA 1
ATOM 647 C C . HIS A 1 85 ? 7.201 -7.555 24.961 1.00 50.12 85 HIS A C 1
ATOM 649 O O . HIS A 1 85 ? 7.194 -7.794 26.162 1.00 50.12 85 HIS A O 1
ATOM 655 N N . LEU A 1 86 ? 6.063 -7.510 24.238 1.00 42.75 86 LEU A N 1
ATOM 656 C CA . LEU A 1 86 ? 4.733 -7.652 24.833 1.00 42.75 86 LEU A CA 1
ATOM 657 C C . LEU A 1 86 ? 3.743 -8.629 24.154 1.00 42.75 86 LEU A C 1
ATOM 659 O O . LEU A 1 86 ? 2.848 -9.077 24.856 1.00 42.75 86 LEU A O 1
ATOM 663 N N . THR A 1 87 ? 3.835 -9.014 22.867 1.00 41.38 87 THR A N 1
ATOM 664 C CA . THR A 1 87 ? 2.848 -9.949 22.242 1.00 41.38 87 THR A CA 1
ATOM 665 C C . THR A 1 87 ? 3.370 -10.687 20.981 1.00 41.38 87 THR A C 1
ATOM 667 O O . THR A 1 87 ? 4.214 -10.166 20.251 1.00 41.38 87 THR A O 1
ATOM 670 N N . GLY A 1 88 ? 2.886 -11.919 20.727 1.00 37.59 88 GLY A N 1
ATOM 671 C CA . GLY A 1 88 ? 3.214 -12.780 19.563 1.00 37.59 88 GLY A CA 1
ATOM 672 C C . GLY A 1 88 ? 2.617 -12.323 18.208 1.00 37.59 88 GLY A C 1
ATOM 673 O O . GLY A 1 88 ? 1.898 -11.334 18.155 1.00 37.59 88 GLY A O 1
ATOM 674 N N . GLN A 1 89 ? 2.925 -13.006 17.085 1.00 34.62 89 GLN A N 1
ATOM 675 C CA . GLN A 1 89 ? 2.725 -12.473 15.709 1.00 34.62 89 GLN A CA 1
ATOM 676 C C . GLN A 1 89 ? 1.577 -13.118 14.898 1.00 34.62 89 GLN A C 1
ATOM 678 O O . GLN A 1 89 ? 1.572 -14.337 14.716 1.00 34.62 89 GLN A O 1
ATOM 683 N N . PRO A 1 90 ? 0.666 -12.299 14.321 1.00 50.06 90 PRO A N 1
ATOM 684 C CA . PRO A 1 90 ? 0.348 -12.334 12.865 1.00 50.06 90 PRO A CA 1
ATOM 685 C C . PRO A 1 90 ? 0.079 -10.939 12.203 1.00 50.06 90 PRO A C 1
ATOM 687 O O . PRO A 1 90 ? -0.165 -9.964 12.905 1.00 50.06 90 PRO A O 1
ATOM 690 N N . VAL A 1 91 ? 0.113 -10.824 10.850 1.00 44.72 91 VAL A N 1
ATOM 691 C CA . VAL A 1 91 ? 0.027 -9.552 10.052 1.00 44.72 91 VAL A CA 1
ATOM 692 C C . VAL A 1 91 ? -1.096 -9.577 8.980 1.00 44.72 91 VAL A C 1
ATOM 694 O O . VAL A 1 91 ? -1.489 -10.644 8.522 1.00 44.72 91 VAL A O 1
ATOM 697 N N . LEU A 1 92 ? -1.634 -8.397 8.625 1.00 55.62 92 LEU A N 1
ATOM 698 C CA . LEU A 1 92 ? -3.053 -8.112 8.334 1.00 55.62 92 LEU A CA 1
ATOM 699 C C . LEU A 1 92 ? -3.247 -7.130 7.145 1.00 55.62 92 LEU A C 1
ATOM 701 O O . LEU A 1 92 ? -2.293 -6.461 6.745 1.00 55.62 92 LEU A O 1
ATOM 705 N N . ILE A 1 93 ? -4.486 -6.964 6.651 1.00 54.97 93 ILE A N 1
ATOM 706 C CA . ILE A 1 93 ? -4.869 -5.924 5.669 1.00 54.97 93 ILE A CA 1
ATOM 707 C C . ILE A 1 93 ? -5.258 -4.637 6.399 1.00 54.97 93 ILE A C 1
ATOM 709 O O . ILE A 1 93 ? -6.204 -4.618 7.194 1.00 54.97 93 ILE A O 1
ATOM 713 N N . GLY A 1 94 ? -4.528 -3.558 6.111 1.00 58.38 94 GLY A N 1
ATOM 714 C CA . GLY A 1 94 ? -4.727 -2.248 6.726 1.00 58.38 94 GLY A CA 1
ATOM 715 C C . GLY A 1 94 ? -5.915 -1.482 6.136 1.00 58.38 94 GLY A C 1
ATOM 716 O O . GLY A 1 94 ? -5.989 -1.267 4.925 1.00 58.38 94 GLY A O 1
ATOM 717 N N . GLY A 1 95 ? -6.825 -1.039 7.001 1.00 62.38 95 GLY A N 1
ATOM 718 C CA . GLY A 1 95 ? -7.782 0.028 6.727 1.00 62.38 95 GLY A CA 1
ATOM 719 C C . GLY A 1 95 ? -7.103 1.399 6.816 1.00 62.38 95 GLY A C 1
ATOM 720 O O . GLY A 1 95 ? -6.022 1.616 6.273 1.00 62.38 95 GLY A O 1
ATOM 721 N N . THR A 1 96 ? -7.734 2.341 7.505 1.00 71.19 96 THR A N 1
ATOM 722 C CA . THR A 1 96 ? -7.179 3.673 7.800 1.00 71.19 96 THR A CA 1
ATOM 723 C C . THR A 1 96 ? -6.899 3.801 9.296 1.00 71.19 96 THR A C 1
ATOM 725 O O . THR A 1 96 ? -7.125 2.859 10.052 1.00 71.19 96 THR A O 1
ATOM 728 N N . MET A 1 97 ? -6.458 4.974 9.761 1.00 72.75 97 MET A N 1
ATOM 729 C CA . MET A 1 97 ? -6.301 5.205 11.202 1.00 72.75 97 MET A CA 1
ATOM 730 C C . MET A 1 97 ? -7.619 5.194 11.994 1.00 72.75 97 MET A C 1
ATOM 732 O O . MET A 1 97 ? -7.583 5.057 13.209 1.00 72.75 97 MET A O 1
ATOM 736 N N . GLY A 1 98 ? -8.770 5.308 11.326 1.00 59.06 98 GLY A N 1
ATOM 737 C CA . GLY A 1 98 ? -10.087 5.338 11.972 1.00 59.06 98 GLY A CA 1
ATOM 738 C C . GLY A 1 98 ? -11.068 4.287 11.461 1.00 59.06 98 GLY A C 1
ATOM 739 O O . GLY A 1 98 ? -12.250 4.356 11.789 1.00 59.06 98 GLY A O 1
ATOM 740 N N . THR A 1 99 ? -10.623 3.339 10.631 1.00 73.38 99 THR A N 1
ATOM 741 C CA . THR A 1 99 ? -11.489 2.284 10.083 1.00 73.38 99 THR A CA 1
ATOM 742 C C . THR A 1 99 ? -10.969 0.903 10.449 1.00 73.38 99 THR A C 1
ATOM 744 O O . THR A 1 99 ? -9.816 0.723 10.838 1.00 73.38 99 THR A O 1
ATOM 747 N N . CYS A 1 100 ? -11.855 -0.087 10.368 1.00 73.25 100 CYS A N 1
ATOM 748 C CA . CYS A 1 100 ? -11.526 -1.465 10.692 1.00 73.25 100 CYS A CA 1
ATOM 749 C C . CYS A 1 100 ? -10.454 -2.034 9.757 1.00 73.25 100 CYS A C 1
ATOM 751 O O . CYS A 1 100 ? -10.364 -1.685 8.580 1.00 73.25 100 CYS A O 1
ATOM 753 N N . ASN A 1 101 ? -9.691 -2.981 10.282 1.00 74.38 101 ASN A N 1
ATOM 754 C CA . ASN A 1 101 ? -8.748 -3.779 9.520 1.00 74.38 101 ASN A CA 1
ATOM 755 C C . ASN A 1 101 ? -9.337 -5.170 9.280 1.00 74.38 101 ASN A C 1
ATOM 757 O O . ASN A 1 101 ? -10.144 -5.646 10.083 1.00 74.38 101 ASN A O 1
ATOM 761 N N . TYR A 1 102 ? -8.928 -5.835 8.204 1.00 69.12 102 TYR A N 1
ATOM 762 C CA . TYR A 1 102 ? -9.435 -7.164 7.865 1.00 69.12 102 TYR A CA 1
ATOM 763 C C . TYR A 1 102 ? -8.304 -8.188 7.773 1.00 69.12 102 TYR A C 1
ATOM 765 O O . TYR A 1 102 ? -7.169 -7.884 7.409 1.00 69.12 102 TYR A O 1
ATOM 773 N N . VAL A 1 103 ? -8.634 -9.432 8.095 1.00 73.62 103 VAL A N 1
ATOM 774 C CA . VAL A 1 103 ? -7.837 -10.611 7.760 1.00 73.62 103 VAL A CA 1
ATOM 775 C C . VAL A 1 103 ? -8.620 -11.383 6.731 1.00 73.62 103 VAL A C 1
ATOM 777 O O . VAL A 1 103 ? -9.784 -11.722 6.965 1.00 73.62 103 VAL A O 1
ATOM 780 N N . LEU A 1 104 ? -7.981 -11.637 5.598 1.00 64.12 104 LEU A N 1
ATOM 781 C CA . LEU A 1 104 ? -8.535 -12.448 4.532 1.00 64.12 104 LEU A CA 1
ATOM 782 C C . LEU A 1 104 ? -7.673 -13.691 4.351 1.00 64.12 104 LEU A C 1
ATOM 784 O O . LEU A 1 104 ? -6.470 -13.667 4.612 1.00 64.12 104 LEU A O 1
ATOM 788 N N . THR A 1 105 ? -8.288 -14.764 3.873 1.00 66.25 105 THR A N 1
ATOM 789 C CA . THR A 1 105 ? -7.565 -15.935 3.376 1.00 66.25 105 THR A CA 1
ATOM 790 C C . THR A 1 105 ? -7.719 -16.020 1.862 1.00 66.25 105 THR A C 1
ATOM 792 O O . THR A 1 105 ? -8.807 -15.757 1.337 1.00 66.25 105 THR A O 1
ATOM 795 N N . GLY A 1 106 ? -6.637 -16.391 1.172 1.00 63.91 106 GLY A N 1
ATOM 796 C CA . GLY A 1 106 ? -6.664 -16.658 -0.267 1.00 63.91 106 GLY A CA 1
ATOM 797 C C . GLY A 1 106 ? -7.590 -17.828 -0.608 1.00 63.91 106 GLY A C 1
ATOM 798 O O . GLY A 1 106 ? -7.886 -18.669 0.245 1.00 63.91 106 GLY A O 1
ATOM 799 N N . THR A 1 107 ? -8.068 -17.862 -1.848 1.00 63.62 107 THR A N 1
ATOM 800 C CA . THR A 1 107 ? -8.966 -18.900 -2.373 1.00 63.62 107 THR A CA 1
ATOM 801 C C . THR A 1 107 ? -8.370 -19.516 -3.638 1.00 63.62 107 THR A C 1
ATOM 803 O O . THR A 1 107 ? -7.520 -18.903 -4.283 1.00 63.62 107 THR A O 1
ATOM 806 N N . GLN A 1 108 ? -8.830 -20.716 -4.010 1.00 63.22 108 GLN A N 1
ATOM 807 C CA . GLN A 1 108 ? -8.435 -21.338 -5.279 1.00 63.22 108 GLN A CA 1
ATOM 808 C C . GLN A 1 108 ? -8.847 -20.465 -6.472 1.00 63.22 108 GLN A C 1
ATOM 810 O O . GLN A 1 108 ? -8.042 -20.214 -7.354 1.00 63.22 108 GLN A O 1
ATOM 815 N N . GLN A 1 109 ? -10.046 -19.886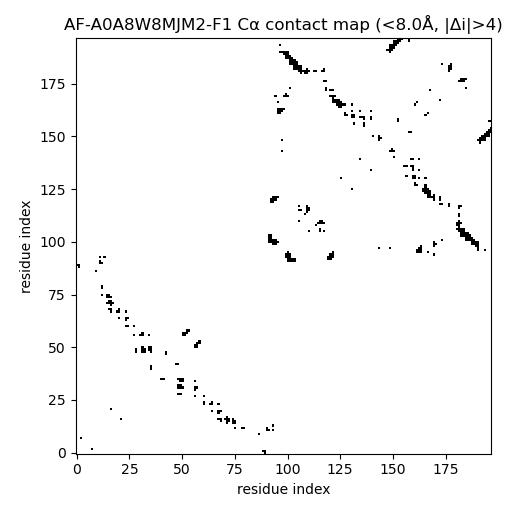 -6.425 1.00 65.56 109 GLN A N 1
ATOM 816 C CA . GLN A 1 109 ? -10.513 -18.945 -7.440 1.00 65.56 109 GLN A CA 1
ATOM 817 C C . GLN A 1 109 ? -9.600 -17.711 -7.568 1.00 65.56 109 GLN A C 1
ATOM 819 O O . GLN A 1 109 ? -9.306 -17.279 -8.674 1.00 65.56 109 GLN A O 1
ATOM 824 N N . GLY A 1 110 ? -9.080 -17.170 -6.459 1.00 61.88 110 GLY A N 1
ATOM 825 C CA . GLY A 1 110 ? -8.079 -16.098 -6.512 1.00 61.88 110 GLY A CA 1
ATOM 826 C C . GLY A 1 110 ? -6.760 -16.539 -7.159 1.00 61.88 110 GLY A C 1
ATOM 827 O O . GLY A 1 110 ? -6.088 -15.740 -7.803 1.00 61.88 110 GLY A O 1
ATOM 828 N N . MET A 1 111 ? -6.377 -17.813 -7.039 1.00 62.34 111 MET A N 1
ATOM 829 C CA . MET A 1 111 ? -5.237 -18.340 -7.794 1.00 62.34 111 MET A CA 1
ATOM 830 C C . MET A 1 111 ? -5.529 -18.359 -9.296 1.00 62.34 111 MET A C 1
ATOM 832 O O . MET A 1 111 ? -4.720 -17.858 -10.077 1.00 62.34 111 MET A O 1
ATOM 836 N N . ASP A 1 112 ? -6.697 -18.876 -9.669 1.00 59.47 112 ASP A N 1
ATOM 837 C CA . ASP A 1 112 ? -7.074 -19.118 -11.061 1.00 59.47 112 ASP A CA 1
ATOM 838 C C . ASP A 1 112 ? -7.373 -17.813 -11.826 1.00 59.47 112 ASP A C 1
ATOM 840 O O . ASP A 1 112 ? -7.026 -17.688 -12.999 1.00 59.47 112 ASP A O 1
ATOM 844 N N . GLU A 1 113 ? -7.977 -16.816 -11.169 1.00 75.81 113 GLU A N 1
ATOM 845 C CA . GLU A 1 113 ? -8.450 -15.584 -11.819 1.00 75.81 113 GLU A CA 1
ATOM 846 C C . GLU A 1 113 ? -7.500 -14.387 -11.670 1.00 75.81 113 GLU A C 1
ATOM 848 O O . GLU A 1 113 ? -7.493 -13.495 -12.520 1.00 75.81 113 GLU A O 1
ATOM 853 N N . THR A 1 114 ? -6.699 -14.325 -10.598 1.00 71.25 114 THR A N 1
ATOM 854 C CA . THR A 1 114 ? -5.883 -13.136 -10.272 1.00 71.25 114 THR A CA 1
ATOM 855 C C . THR A 1 114 ? -4.426 -13.459 -9.951 1.00 71.25 114 THR A C 1
ATOM 857 O O . THR A 1 114 ? -3.731 -12.643 -9.335 1.00 71.25 114 THR A O 1
ATOM 860 N N . TYR A 1 115 ? -3.938 -14.635 -10.360 1.00 66.19 115 TYR A N 1
ATOM 861 C CA . TYR A 1 115 ? -2.576 -15.105 -10.074 1.00 66.19 115 TYR A CA 1
ATOM 862 C C . TYR A 1 115 ? -2.248 -15.080 -8.570 1.00 66.19 115 TYR A C 1
ATOM 864 O O . TYR A 1 115 ? -1.141 -14.730 -8.160 1.00 66.19 115 TYR A O 1
ATOM 872 N N . GLY A 1 116 ? -3.235 -15.382 -7.721 1.00 66.81 116 GLY A N 1
ATOM 873 C CA . GLY A 1 116 ? -3.079 -15.404 -6.267 1.00 66.81 116 GLY A CA 1
ATOM 874 C C . GLY A 1 116 ? -3.018 -14.024 -5.613 1.00 66.81 116 GLY A C 1
ATOM 875 O O . GLY A 1 116 ? -2.475 -13.899 -4.514 1.00 66.81 116 GLY A O 1
ATOM 876 N N . THR A 1 117 ? -3.555 -12.988 -6.262 1.00 63.22 117 THR A N 1
ATOM 877 C CA . THR A 1 117 ? -3.492 -11.599 -5.778 1.00 63.22 117 THR A CA 1
ATOM 878 C C . THR A 1 117 ? -4.846 -11.106 -5.257 1.00 63.22 117 THR A C 1
ATOM 880 O O . THR A 1 117 ? -5.903 -11.470 -5.767 1.00 63.22 117 THR A O 1
ATOM 883 N N . THR A 1 118 ? -4.828 -10.232 -4.245 1.00 75.56 118 THR A N 1
ATOM 884 C CA . THR A 1 118 ? -6.020 -9.560 -3.696 1.00 75.56 118 THR A CA 1
ATOM 885 C C . THR A 1 118 ? -5.735 -8.089 -3.369 1.00 75.56 118 THR A C 1
ATOM 887 O O . THR A 1 118 ? -4.616 -7.605 -3.549 1.00 75.56 118 THR A O 1
ATOM 890 N N . CYS A 1 119 ? -6.745 -7.349 -2.905 1.00 76.50 119 CYS A N 1
ATOM 891 C CA . CYS A 1 119 ? -6.602 -5.954 -2.495 1.00 76.50 119 CYS A CA 1
ATOM 892 C C . CYS A 1 119 ? -5.629 -5.802 -1.310 1.00 76.50 119 CYS A C 1
ATOM 894 O O . CYS A 1 119 ? -5.551 -6.672 -0.448 1.00 76.50 119 CYS A O 1
ATOM 896 N N . HIS A 1 120 ? -4.918 -4.673 -1.229 1.00 76.88 120 HIS A N 1
ATOM 897 C CA . HIS A 1 120 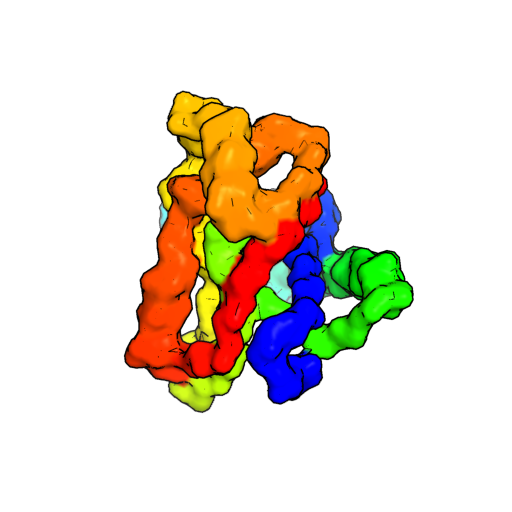? -3.964 -4.406 -0.140 1.00 76.88 120 HIS A CA 1
ATOM 898 C C . HIS A 1 120 ? -4.526 -3.498 0.973 1.00 76.88 120 HIS A C 1
ATOM 900 O O . HIS A 1 120 ? -3.862 -3.273 1.985 1.00 76.88 120 HIS A O 1
ATOM 906 N N . GLY A 1 121 ? -5.693 -2.881 0.764 1.00 80.25 121 GLY A N 1
ATOM 907 C CA . GLY A 1 121 ? -6.279 -1.885 1.663 1.00 80.25 121 GLY A CA 1
ATOM 908 C C . GLY A 1 121 ? -7.299 -0.993 0.956 1.00 80.25 121 GLY A C 1
ATOM 909 O O . GLY A 1 121 ? -7.656 -1.232 -0.195 1.00 80.25 121 GLY A O 1
ATOM 910 N N . ALA A 1 122 ? -7.749 0.059 1.640 1.00 78.31 122 ALA A N 1
ATOM 911 C CA . ALA A 1 122 ? -8.829 0.932 1.167 1.00 78.31 122 ALA A CA 1
ATOM 912 C C . ALA A 1 122 ? -8.522 1.683 -0.145 1.00 78.31 122 ALA A C 1
ATOM 914 O O . ALA A 1 122 ? -9.410 1.935 -0.955 1.00 78.31 122 ALA A O 1
ATOM 915 N N . GLY A 1 123 ? -7.261 2.070 -0.350 1.00 82.25 123 GLY A N 1
ATOM 916 C CA . GLY A 1 123 ? -6.876 2.991 -1.420 1.00 82.25 123 GLY A CA 1
ATOM 917 C C . GLY A 1 123 ? -7.345 4.429 -1.153 1.00 82.25 123 GLY A C 1
ATOM 918 O O . GLY A 1 123 ? -8.375 4.679 -0.523 1.00 82.25 123 GLY A O 1
ATOM 919 N N . ARG A 1 124 ? -6.559 5.410 -1.604 1.00 87.50 124 ARG A N 1
ATOM 920 C CA . ARG A 1 124 ? -6.894 6.827 -1.407 1.00 87.50 124 ARG A CA 1
ATOM 921 C C . ARG A 1 124 ? -8.038 7.245 -2.329 1.00 87.50 124 ARG A C 1
ATOM 923 O O . ARG A 1 124 ? -8.014 6.937 -3.518 1.00 87.50 124 ARG A O 1
ATOM 930 N N . ALA A 1 125 ? -9.005 7.972 -1.777 1.00 88.38 125 ALA A N 1
ATOM 931 C CA . ALA A 1 125 ? -10.057 8.655 -2.527 1.00 88.38 125 ALA A CA 1
ATOM 932 C C . ALA A 1 125 ? -9.670 10.113 -2.828 1.00 88.38 125 ALA A C 1
ATOM 934 O O . ALA A 1 125 ? -10.018 10.651 -3.877 1.00 88.38 125 ALA A O 1
ATOM 935 N N . LEU A 1 126 ? -8.902 10.742 -1.928 1.00 87.31 126 LEU A N 1
ATOM 936 C CA . LEU A 1 126 ? -8.432 12.120 -2.060 1.00 87.31 126 LEU A CA 1
ATOM 937 C C . LEU A 1 126 ? -6.901 12.182 -2.161 1.00 87.31 126 LEU A C 1
ATOM 939 O O . LEU A 1 126 ? -6.161 11.449 -1.490 1.00 87.31 126 LEU A O 1
ATOM 943 N N . SER A 1 127 ? -6.406 13.110 -2.985 1.00 89.56 127 SER A N 1
ATOM 944 C CA . SER A 1 127 ? -4.980 13.442 -3.001 1.00 89.56 127 SER A CA 1
ATOM 945 C C . SER A 1 127 ? -4.572 14.059 -1.661 1.00 89.56 127 SER A C 1
ATOM 947 O O . SER A 1 127 ? -5.368 14.739 -1.018 1.00 89.56 127 SER A O 1
ATOM 949 N N . ARG A 1 128 ? -3.310 13.884 -1.251 1.00 89.38 128 ARG A N 1
ATOM 950 C CA . ARG A 1 128 ? -2.790 14.464 0.004 1.00 89.38 128 ARG A CA 1
ATOM 951 C C . ARG A 1 128 ? -3.005 15.977 0.082 1.00 89.38 128 ARG A C 1
ATOM 953 O O . ARG A 1 128 ? -3.366 16.504 1.126 1.00 89.38 128 ARG A O 1
ATOM 960 N N . ALA A 1 129 ? -2.813 16.675 -1.038 1.00 89.56 129 ALA A N 1
ATOM 961 C CA . ALA A 1 129 ? -3.033 18.115 -1.114 1.00 89.56 129 ALA A CA 1
ATOM 962 C C . ALA A 1 129 ? -4.510 18.494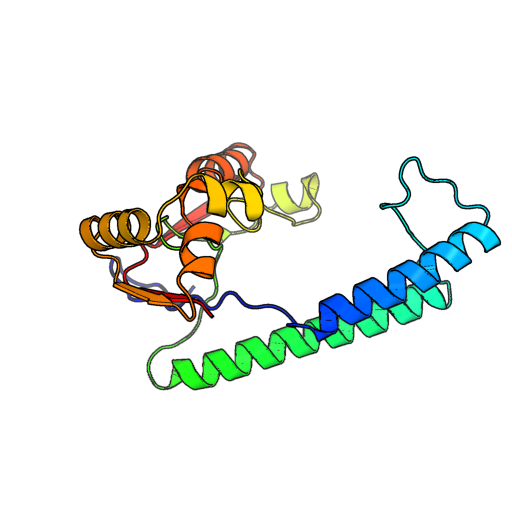 -0.939 1.00 89.56 129 ALA A C 1
ATOM 964 O O . ALA A 1 129 ? -4.789 19.497 -0.293 1.00 89.56 129 ALA A O 1
ATOM 965 N N . LYS A 1 130 ? -5.439 17.699 -1.487 1.00 89.31 130 LYS A N 1
ATOM 966 C CA . LYS A 1 130 ? -6.879 17.925 -1.326 1.00 89.31 130 LYS A CA 1
ATOM 967 C C . LYS A 1 130 ? -7.327 17.638 0.106 1.00 89.31 130 LYS A C 1
ATOM 969 O O . LYS A 1 130 ? -8.041 18.454 0.668 1.00 89.31 130 LYS A O 1
ATOM 974 N N . SER A 1 131 ? -6.838 16.558 0.718 1.00 90.31 131 SER A N 1
ATOM 975 C CA . SER A 1 131 ? -7.092 16.258 2.133 1.00 90.31 131 SER A CA 1
ATOM 976 C C . SER A 1 131 ? -6.677 17.418 3.040 1.00 90.31 131 SER A C 1
ATOM 978 O O . SER A 1 131 ? -7.483 17.900 3.819 1.00 90.31 131 SER A O 1
ATOM 980 N N . ARG A 1 132 ? -5.463 17.956 2.858 1.00 89.06 132 ARG A N 1
ATOM 981 C CA . ARG A 1 132 ? -4.956 19.095 3.648 1.00 89.06 132 ARG A CA 1
ATOM 982 C C . ARG A 1 132 ? -5.712 20.409 3.468 1.00 89.06 132 ARG A C 1
ATOM 984 O O . ARG A 1 132 ? -5.512 21.312 4.263 1.00 89.06 132 ARG A O 1
ATOM 991 N N . ARG A 1 133 ? -6.461 20.569 2.378 1.00 90.38 133 ARG A N 1
ATOM 992 C CA . ARG A 1 133 ? -7.259 21.780 2.131 1.00 90.38 133 ARG A CA 1
ATOM 993 C C . ARG A 1 133 ? -8.662 21.676 2.710 1.00 90.38 133 ARG A C 1
ATOM 995 O O . ARG A 1 133 ? -9.294 22.701 2.909 1.00 90.38 133 ARG A O 1
ATOM 1002 N N . ASN A 1 134 ? -9.147 20.452 2.889 1.00 90.00 134 ASN A N 1
ATOM 1003 C CA . ASN A 1 134 ? -10.554 20.181 3.151 1.00 90.00 134 ASN A CA 1
ATOM 1004 C C . ASN A 1 134 ? -10.808 19.633 4.555 1.00 90.00 134 ASN A C 1
ATOM 1006 O O . ASN A 1 134 ? -11.966 19.505 4.927 1.00 90.00 134 ASN A O 1
ATOM 1010 N N . LEU A 1 135 ? -9.761 19.229 5.275 1.00 91.06 135 LEU A N 1
ATOM 1011 C CA . LEU A 1 135 ? -9.870 18.569 6.568 1.00 91.06 135 LEU A CA 1
ATOM 1012 C C . LEU A 1 135 ? -9.044 19.332 7.586 1.00 91.06 135 LEU A C 1
ATOM 1014 O O . LEU A 1 135 ? -7.862 19.580 7.343 1.00 91.06 135 LEU A O 1
ATOM 1018 N N . GLU A 1 136 ? -9.653 19.625 8.727 1.00 92.06 136 GLU A N 1
ATOM 1019 C CA . GLU A 1 136 ? -8.967 20.229 9.857 1.00 92.06 136 GLU A CA 1
ATOM 1020 C C . GLU A 1 136 ? -8.435 19.162 10.810 1.00 92.06 136 GLU A C 1
ATOM 1022 O O . GLU A 1 136 ? -9.081 18.161 11.122 1.00 92.06 136 GLU A O 1
ATOM 1027 N N . TYR A 1 137 ? -7.214 19.382 11.291 1.00 90.75 137 TYR A N 1
ATOM 1028 C CA . TYR A 1 137 ? -6.520 18.438 12.166 1.00 90.75 137 TYR A CA 1
ATOM 1029 C C . TYR A 1 137 ? -7.315 18.113 13.437 1.00 90.75 137 TYR A C 1
ATOM 1031 O O . TYR A 1 137 ? -7.402 16.952 13.836 1.00 90.75 137 TYR A O 1
ATOM 1039 N N . THR A 1 138 ? -7.875 19.142 14.071 1.00 92.25 138 THR A N 1
ATOM 1040 C CA . THR A 1 138 ? -8.608 19.030 15.335 1.00 92.25 138 THR A CA 1
ATOM 1041 C C . THR A 1 138 ? -9.890 18.229 15.172 1.00 92.25 138 THR A C 1
ATOM 1043 O O . THR A 1 138 ? -10.170 17.377 16.005 1.00 92.25 138 THR A O 1
ATOM 1046 N N . GLU A 1 139 ? -10.615 18.428 14.071 1.00 92.38 139 GLU A N 1
ATOM 1047 C CA . GLU A 1 139 ? -11.839 17.682 13.764 1.00 92.38 139 GLU A CA 1
ATOM 1048 C C . GLU A 1 139 ? -11.550 16.189 13.594 1.00 92.38 139 GLU A C 1
ATOM 1050 O O . GLU A 1 139 ? -12.255 15.346 14.147 1.00 92.38 139 GLU A O 1
ATOM 1055 N N . VAL A 1 140 ? -10.460 15.852 12.895 1.00 90.31 140 VAL A N 1
ATOM 1056 C CA . VAL A 1 140 ? -10.039 14.456 12.713 1.00 90.31 140 VAL A CA 1
ATOM 1057 C C . VAL A 1 140 ? -9.662 13.814 14.051 1.00 90.31 140 VAL A C 1
ATOM 1059 O O . VAL A 1 140 ? -9.992 12.651 14.277 1.00 90.31 140 VAL A O 1
ATOM 1062 N N . LEU A 1 141 ? -8.990 14.542 14.948 1.00 91.06 141 LEU A N 1
ATOM 1063 C CA . LEU A 1 141 ? -8.674 14.027 16.282 1.00 91.06 141 LEU A CA 1
ATOM 1064 C C . LEU A 1 141 ? -9.929 13.794 17.125 1.00 91.06 141 LEU A C 1
ATOM 1066 O O . LEU A 1 141 ? -10.075 12.706 17.678 1.00 91.06 141 LEU A O 1
ATOM 1070 N N . SER A 1 142 ? -10.835 14.771 17.185 1.00 92.38 142 SER A N 1
ATOM 1071 C CA . SER A 1 142 ? -12.086 14.650 17.939 1.00 92.38 142 SER A CA 1
ATOM 1072 C C . SER A 1 142 ? -12.932 13.481 17.430 1.00 92.38 142 SER A C 1
ATOM 1074 O O . SER A 1 142 ? -13.398 12.669 18.222 1.00 92.38 142 SER A O 1
ATOM 1076 N N . ALA A 1 143 ? -13.030 13.301 16.110 1.00 91.69 143 ALA A N 1
ATOM 1077 C CA . ALA A 1 143 ? -13.758 12.182 15.514 1.00 91.69 143 ALA A CA 1
ATOM 1078 C C . ALA A 1 143 ? -13.133 10.802 15.814 1.00 91.69 143 ALA A C 1
ATOM 1080 O O . ALA A 1 143 ? -13.829 9.783 15.789 1.00 91.69 143 ALA A O 1
ATOM 1081 N N . LEU A 1 144 ? -11.817 10.731 16.050 1.00 91.38 144 LEU A N 1
ATOM 1082 C CA . LEU A 1 144 ? -11.146 9.502 16.492 1.00 91.38 144 LEU A CA 1
ATOM 1083 C C . LEU A 1 144 ? -11.370 9.252 17.987 1.00 91.38 144 LEU A C 1
ATOM 1085 O O . LEU A 1 144 ? -11.634 8.114 18.377 1.00 91.38 144 LEU A O 1
ATOM 1089 N N . GLU A 1 145 ? -11.314 10.302 18.801 1.00 92.12 145 GLU A N 1
ATOM 1090 C CA . GLU A 1 145 ? -11.557 10.237 20.243 1.00 92.12 145 GLU A CA 1
ATOM 1091 C C . GLU A 1 145 ? -12.994 9.800 20.560 1.00 92.12 145 GLU A C 1
ATOM 1093 O O . GLU A 1 145 ? -13.188 8.893 21.367 1.00 92.12 145 GLU A O 1
ATOM 1098 N N . GLU A 1 146 ? -13.992 10.323 19.840 1.00 93.38 146 GLU A N 1
ATOM 1099 C CA . GLU A 1 146 ? -15.396 9.887 19.935 1.00 93.38 146 GLU A CA 1
ATOM 1100 C C . GLU A 1 146 ? -15.582 8.393 19.628 1.00 93.38 146 GLU A C 1
ATOM 1102 O O . GLU A 1 146 ? -16.483 7.741 20.155 1.00 93.38 146 GLU A O 1
ATOM 1107 N N . LYS A 1 147 ? -14.705 7.821 18.795 1.00 89.94 147 LYS A N 1
ATOM 1108 C CA . LYS A 1 147 ? -14.684 6.386 18.470 1.00 89.94 147 LYS A CA 1
ATOM 1109 C C . LYS A 1 147 ? -13.862 5.559 19.464 1.00 89.94 147 LYS A C 1
ATOM 1111 O O . LYS A 1 147 ? -13.725 4.351 19.268 1.00 89.94 147 LYS A O 1
ATOM 1116 N N . GLY A 1 148 ? -13.302 6.183 20.501 1.00 91.88 148 GLY A N 1
ATOM 1117 C CA . GLY A 1 148 ? -12.434 5.542 21.487 1.00 91.88 148 GLY A CA 1
ATOM 1118 C C . GLY A 1 148 ? -11.055 5.164 20.940 1.00 91.88 148 GLY A C 1
ATOM 1119 O O . GLY A 1 148 ? -10.454 4.202 21.417 1.00 91.88 148 GLY A O 1
ATOM 1120 N N . ILE A 1 149 ? -10.562 5.871 19.915 1.00 92.44 149 ILE A N 1
ATOM 1121 C CA . ILE A 1 149 ? -9.285 5.579 19.255 1.00 92.44 149 ILE A CA 1
ATOM 1122 C C . ILE A 1 149 ? -8.224 6.578 19.716 1.00 92.44 149 ILE A C 1
ATOM 1124 O O . ILE A 1 149 ? -8.230 7.744 19.324 1.00 92.44 149 ILE A O 1
ATOM 1128 N N . SER A 1 150 ? -7.245 6.094 20.476 1.00 91.38 150 SER A N 1
ATOM 1129 C CA . SER A 1 150 ? -6.085 6.899 20.872 1.00 91.38 150 SER A CA 1
ATOM 1130 C C . SER A 1 150 ? -5.091 7.030 19.719 1.00 91.38 150 SER A C 1
ATOM 1132 O O . SER A 1 150 ? -4.699 6.033 19.111 1.00 91.38 150 SER A O 1
ATOM 1134 N N . ILE A 1 151 ? -4.611 8.238 19.428 1.00 89.69 151 ILE A N 1
ATOM 1135 C CA . ILE A 1 151 ? -3.663 8.466 18.332 1.00 89.69 151 ILE A CA 1
ATOM 1136 C C . ILE A 1 151 ? -2.410 9.213 18.792 1.00 89.69 151 ILE A C 1
ATOM 1138 O O . ILE A 1 151 ? -2.475 10.197 19.522 1.00 89.69 151 ILE A O 1
ATOM 1142 N N . ARG A 1 152 ? -1.245 8.755 18.323 1.00 88.44 152 ARG A N 1
ATOM 1143 C CA . ARG A 1 152 ? 0.033 9.460 18.453 1.00 88.44 152 ARG A CA 1
ATOM 1144 C C . ARG A 1 152 ? 0.622 9.706 17.075 1.00 88.44 152 ARG A C 1
ATOM 1146 O O . ARG A 1 152 ? 0.896 8.765 16.332 1.00 88.44 152 ARG A O 1
ATOM 1153 N N . VAL A 1 153 ? 0.831 10.973 16.745 1.00 86.56 153 VAL A N 1
ATOM 1154 C CA . VAL A 1 153 ? 1.279 11.407 15.419 1.00 86.56 153 VAL A CA 1
ATOM 1155 C C . VAL A 1 153 ? 2.522 12.274 15.498 1.00 86.56 153 VAL A C 1
ATOM 1157 O O . VAL A 1 153 ? 2.694 13.043 16.439 1.00 86.56 153 VAL A O 1
ATOM 1160 N N . ALA A 1 154 ? 3.383 12.162 14.488 1.00 85.69 154 ALA A N 1
ATOM 1161 C CA . ALA A 1 154 ? 4.587 12.982 14.387 1.00 85.69 154 ALA A CA 1
ATOM 1162 C C . ALA A 1 154 ? 4.302 14.435 13.967 1.00 85.69 154 ALA A C 1
ATOM 1164 O O . ALA A 1 154 ? 5.078 15.329 14.292 1.00 85.69 154 ALA A O 1
ATOM 1165 N N . SER A 1 155 ? 3.213 14.693 13.231 1.00 88.25 155 SER A N 1
ATOM 1166 C CA . SER A 1 155 ? 2.832 16.058 12.847 1.00 88.25 155 SER A CA 1
ATOM 1167 C C . SER A 1 155 ? 1.333 16.202 12.552 1.00 88.25 155 SER A C 1
ATOM 1169 O O . SER A 1 155 ? 0.718 15.251 12.057 1.00 88.25 155 SER A O 1
ATOM 1171 N N . PRO A 1 156 ? 0.757 17.406 12.744 1.00 86.12 156 PRO A N 1
ATOM 1172 C CA . PRO A 1 156 ? -0.627 17.693 12.359 1.00 86.12 156 PRO A CA 1
ATOM 1173 C C . PRO A 1 156 ? -0.906 17.473 10.871 1.00 86.12 156 PRO A C 1
ATOM 1175 O O . PRO A 1 156 ? -1.958 16.973 10.475 1.00 86.12 156 PRO A O 1
ATOM 1178 N N . LYS A 1 157 ? 0.093 17.775 10.034 1.00 88.56 157 LYS A N 1
ATOM 1179 C CA . LYS A 1 157 ? 0.040 17.568 8.585 1.00 88.56 157 LYS A CA 1
ATOM 1180 C C . LYS A 1 157 ? -0.297 16.120 8.220 1.00 88.56 157 LYS A C 1
ATOM 1182 O O . LYS A 1 157 ? -1.127 15.895 7.342 1.00 88.56 157 LYS A O 1
ATOM 1187 N N . LEU A 1 158 ? 0.341 15.153 8.882 1.00 86.12 158 LEU A N 1
ATOM 1188 C CA . LEU A 1 158 ? 0.143 13.731 8.597 1.00 86.12 158 LEU A CA 1
ATOM 1189 C C . LEU A 1 158 ? -1.274 13.267 8.931 1.00 86.12 158 LEU A C 1
ATOM 1191 O O . LEU A 1 158 ? -1.815 12.436 8.212 1.00 86.12 158 LEU A O 1
ATOM 1195 N N . VAL A 1 159 ? -1.893 13.809 9.979 1.00 87.88 159 VAL A N 1
ATOM 1196 C CA . VAL A 1 159 ? -3.260 13.436 10.371 1.00 87.88 159 VAL A CA 1
ATOM 1197 C C . VAL A 1 159 ? -4.273 13.861 9.319 1.00 87.88 159 VAL A C 1
ATOM 1199 O O . VAL A 1 159 ? -5.078 13.033 8.906 1.00 87.88 159 VAL A O 1
ATOM 1202 N N . MET A 1 160 ? -4.175 15.084 8.796 1.00 88.62 160 MET A N 1
ATOM 1203 C CA . MET A 1 160 ? -5.046 15.524 7.699 1.00 88.62 160 MET A CA 1
ATOM 1204 C C . MET A 1 160 ? -4.820 14.689 6.433 1.00 88.62 160 MET A C 1
ATOM 1206 O O . MET A 1 160 ? -5.768 14.288 5.764 1.00 88.62 160 MET A O 1
ATOM 1210 N N . GLU A 1 161 ? -3.561 14.387 6.094 1.00 88.44 161 GLU A N 1
ATOM 1211 C CA . GLU A 1 161 ? -3.242 13.571 4.917 1.00 88.44 161 GLU A CA 1
ATOM 1212 C C . GLU A 1 161 ? -3.732 12.125 5.045 1.00 88.44 161 GLU A C 1
ATOM 1214 O O . GLU A 1 161 ? -3.992 11.487 4.027 1.00 88.44 161 GLU A O 1
ATOM 1219 N N . GLU A 1 162 ? -3.863 11.599 6.256 1.00 86.94 162 GLU A N 1
ATOM 1220 C CA . GLU A 1 162 ? -4.173 10.194 6.522 1.00 86.94 162 GLU A CA 1
ATOM 1221 C C . GLU A 1 162 ? -5.577 9.969 7.098 1.00 86.94 1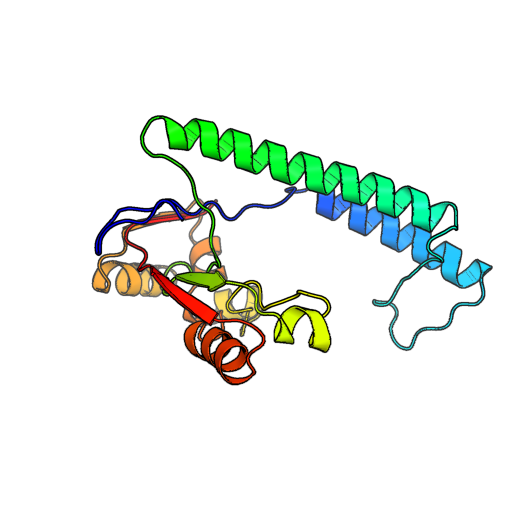62 GLU A C 1
ATOM 1223 O O . GLU A 1 162 ? -5.891 8.853 7.524 1.00 86.94 162 GLU A O 1
ATOM 1228 N N . ALA A 1 163 ? -6.403 11.017 7.127 1.00 88.19 163 ALA A N 1
ATOM 1229 C CA . ALA A 1 163 ? -7.754 10.995 7.676 1.00 88.19 163 ALA A CA 1
ATOM 1230 C C . ALA A 1 163 ? -8.607 9.896 7.024 1.00 88.19 163 ALA A C 1
ATOM 1232 O O . ALA A 1 163 ? -8.455 9.672 5.818 1.00 88.19 163 ALA A O 1
ATOM 1233 N N . PRO A 1 164 ? -9.493 9.206 7.767 1.00 87.00 164 PRO A N 1
ATOM 1234 C CA . PRO A 1 164 ? -10.389 8.189 7.210 1.00 87.00 164 PRO A CA 1
ATOM 1235 C C . PRO A 1 164 ? -11.118 8.634 5.933 1.00 87.00 164 PRO A C 1
ATOM 1237 O O . PRO A 1 164 ? -11.196 7.876 4.970 1.00 87.00 164 PRO A O 1
ATOM 1240 N N . GLU A 1 165 ? -11.546 9.893 5.889 1.00 88.12 165 GLU A N 1
ATOM 1241 C CA . GLU A 1 165 ? -12.245 10.566 4.789 1.00 88.12 165 GLU A CA 1
ATOM 1242 C C . GLU A 1 165 ? -11.374 10.715 3.529 1.00 88.12 165 GLU A C 1
ATOM 1244 O O . GLU A 1 165 ? -11.872 10.914 2.422 1.00 88.12 165 GLU A O 1
ATOM 1249 N N . SER A 1 166 ? -10.050 10.604 3.671 1.00 88.31 166 SER A N 1
ATOM 1250 C CA . SER A 1 166 ? -9.108 10.629 2.547 1.00 88.31 166 SER A CA 1
ATOM 1251 C C . SER A 1 166 ? -9.049 9.310 1.777 1.00 88.31 166 SER A C 1
ATOM 1253 O O . SER A 1 166 ? -8.440 9.253 0.701 1.00 88.31 166 SER A O 1
ATOM 1255 N N . TYR A 1 167 ? -9.655 8.252 2.308 1.00 88.81 167 TYR A N 1
ATOM 1256 C CA . TYR A 1 167 ? -9.633 6.902 1.761 1.00 88.81 167 TYR A CA 1
ATOM 1257 C C . TYR A 1 167 ? -11.033 6.439 1.369 1.00 88.81 167 TYR A C 1
ATOM 1259 O O . TYR A 1 167 ? -12.042 6.996 1.793 1.00 88.81 167 TYR A O 1
ATOM 1267 N N . LYS A 1 168 ? -11.098 5.401 0.535 1.00 88.06 168 LYS A N 1
ATOM 1268 C CA . LYS A 1 168 ? -12.368 4.727 0.251 1.00 88.06 168 LYS A CA 1
ATOM 1269 C C . LYS A 1 168 ? -12.832 3.944 1.481 1.00 88.06 168 LYS A C 1
ATOM 1271 O O . LYS A 1 168 ? -12.056 3.657 2.395 1.00 88.06 168 LYS A O 1
ATOM 1276 N N . ASN A 1 169 ? -14.090 3.525 1.477 1.00 87.94 169 ASN A N 1
ATOM 1277 C CA . ASN A 1 169 ? -14.576 2.595 2.482 1.00 87.94 169 ASN A CA 1
ATOM 1278 C C . ASN A 1 169 ? -13.922 1.216 2.282 1.00 87.94 169 ASN A C 1
ATOM 1280 O O . ASN A 1 169 ? -14.161 0.525 1.294 1.00 87.94 169 ASN A O 1
ATOM 1284 N N . VAL A 1 170 ? -13.086 0.815 3.242 1.00 85.69 170 VAL A N 1
ATOM 1285 C CA . VAL A 1 170 ? -12.379 -0.475 3.223 1.00 85.69 170 VAL A CA 1
ATOM 1286 C C . VAL A 1 170 ? -13.335 -1.668 3.229 1.00 85.69 170 VAL A C 1
ATOM 1288 O O . VAL A 1 170 ? -13.005 -2.706 2.664 1.00 85.69 170 VAL A O 1
ATOM 1291 N N . THR A 1 171 ? -14.516 -1.527 3.838 1.00 88.56 171 THR A N 1
ATOM 1292 C CA . THR A 1 171 ? -15.514 -2.603 3.877 1.00 88.56 171 THR A CA 1
ATOM 1293 C C . THR A 1 171 ? -16.036 -2.888 2.479 1.00 88.56 171 THR A C 1
ATOM 1295 O O . THR A 1 171 ? -16.030 -4.042 2.082 1.00 88.56 171 THR A O 1
ATOM 1298 N N . ASP A 1 172 ? -16.346 -1.857 1.692 1.00 90.12 172 ASP A N 1
ATOM 1299 C CA . ASP A 1 172 ? -16.850 -2.029 0.324 1.00 90.12 172 ASP A CA 1
ATOM 1300 C C . ASP A 1 172 ? -15.798 -2.692 -0.580 1.00 90.12 172 ASP A C 1
ATOM 1302 O O . ASP A 1 172 ? -16.112 -3.571 -1.384 1.00 90.12 172 ASP A O 1
ATOM 1306 N N . VAL A 1 173 ? -14.520 -2.325 -0.410 1.00 87.50 173 VAL A N 1
ATOM 1307 C CA . VAL A 1 173 ? -13.398 -2.949 -1.135 1.00 87.50 173 VAL A CA 1
ATOM 1308 C C . VAL A 1 173 ? -13.274 -4.432 -0.773 1.00 87.50 173 VAL A C 1
ATOM 1310 O O . VAL A 1 173 ? -13.199 -5.284 -1.658 1.00 87.50 173 VAL A O 1
ATOM 1313 N N . VAL A 1 174 ? -13.287 -4.753 0.523 1.00 85.69 174 VAL A N 1
ATOM 1314 C CA . VAL A 1 174 ? -13.181 -6.134 1.018 1.00 85.69 174 VAL A CA 1
ATOM 1315 C C . VAL A 1 174 ? -14.399 -6.967 0.623 1.00 85.69 174 VAL A C 1
ATOM 1317 O O . VAL A 1 174 ? -14.243 -8.122 0.232 1.00 85.69 174 VAL A O 1
ATOM 1320 N N . ASP A 1 175 ? -15.597 -6.391 0.689 1.00 90.94 175 ASP A N 1
ATOM 1321 C CA . ASP A 1 175 ? -16.838 -7.049 0.294 1.00 90.94 175 ASP A CA 1
ATOM 1322 C C . ASP A 1 175 ? -16.843 -7.346 -1.201 1.00 90.94 175 ASP A C 1
ATOM 1324 O O . ASP A 1 175 ? -17.216 -8.448 -1.587 1.00 90.94 175 ASP A O 1
ATOM 1328 N N . THR A 1 176 ? -16.329 -6.438 -2.033 1.00 89.62 176 THR A N 1
ATOM 1329 C CA . THR A 1 176 ? -16.160 -6.685 -3.471 1.00 89.62 176 THR A CA 1
ATOM 1330 C C . THR A 1 176 ? -15.261 -7.896 -3.724 1.00 89.62 176 THR A C 1
ATOM 1332 O O . THR A 1 176 ? -15.660 -8.815 -4.436 1.00 89.62 176 THR A O 1
ATOM 1335 N N . CYS A 1 177 ? -14.078 -7.957 -3.099 1.00 83.31 177 CYS A N 1
ATOM 1336 C CA . CYS A 1 177 ? -13.175 -9.107 -3.234 1.00 83.31 177 CYS A CA 1
ATOM 1337 C C . CYS A 1 177 ? -13.780 -10.401 -2.671 1.00 83.31 177 CYS A C 1
ATOM 1339 O O . CYS A 1 177 ? -13.499 -11.490 -3.170 1.00 83.31 177 CYS A O 1
ATOM 1341 N N . HIS A 1 178 ? -14.603 -10.287 -1.628 1.00 82.69 178 HIS A N 1
ATOM 1342 C CA . HIS A 1 178 ? -15.283 -11.427 -1.038 1.00 82.69 178 HIS A CA 1
ATOM 1343 C C . HIS A 1 178 ? -16.385 -11.987 -1.934 1.00 82.69 178 HIS A C 1
ATOM 1345 O O . HIS A 1 178 ? -16.436 -13.195 -2.150 1.00 82.69 178 HIS A O 1
ATOM 1351 N N . MET A 1 179 ? -17.233 -11.112 -2.472 1.00 91.25 179 MET A N 1
ATOM 1352 C CA . MET A 1 179 ? -18.309 -11.474 -3.393 1.00 91.25 179 MET A CA 1
ATOM 1353 C C . MET A 1 179 ? -17.766 -11.996 -4.723 1.00 91.25 179 MET A C 1
ATOM 1355 O O . MET A 1 179 ? -18.327 -12.937 -5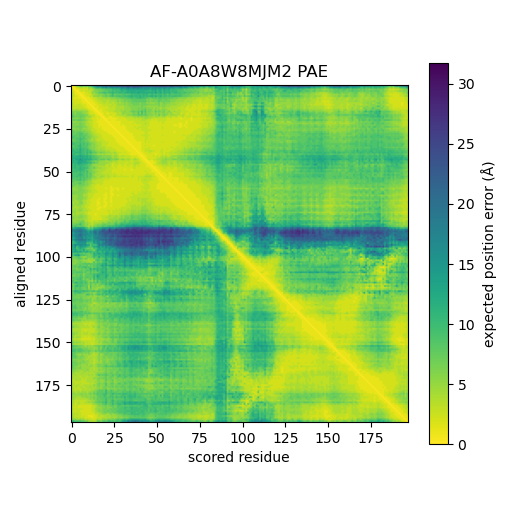.271 1.00 91.25 179 MET A O 1
ATOM 1359 N N . ALA A 1 180 ? -16.648 -11.445 -5.203 1.00 87.62 180 ALA A N 1
ATOM 1360 C CA . ALA A 1 180 ? -15.942 -11.962 -6.373 1.00 87.62 180 ALA A CA 1
ATOM 1361 C C . ALA A 1 180 ? -15.304 -13.343 -6.133 1.00 87.62 180 ALA A C 1
ATOM 1363 O O . ALA A 1 180 ? -14.822 -13.955 -7.073 1.00 87.62 180 ALA A O 1
ATOM 1364 N N . GLY A 1 181 ? -15.256 -13.836 -4.890 1.00 79.25 181 GLY A N 1
ATOM 1365 C CA . GLY A 1 181 ? -14.712 -15.156 -4.559 1.00 79.25 181 GLY A CA 1
ATOM 1366 C C . GLY A 1 181 ? -13.182 -15.242 -4.541 1.00 79.25 181 GLY A C 1
ATOM 1367 O O . GLY A 1 181 ? -12.632 -16.248 -4.090 1.00 79.25 181 GLY A O 1
ATOM 1368 N N . ILE A 1 182 ? -12.471 -14.171 -4.910 1.00 74.69 182 ILE A N 1
ATOM 1369 C CA . ILE A 1 182 ? -10.998 -14.102 -4.902 1.00 74.69 182 ILE A CA 1
ATOM 1370 C C . ILE A 1 182 ? -10.394 -14.036 -3.489 1.00 74.69 182 ILE A C 1
ATOM 1372 O O . ILE A 1 182 ? -9.190 -14.210 -3.299 1.00 74.69 182 ILE A O 1
ATOM 1376 N N . SER A 1 183 ? -11.198 -13.751 -2.461 1.00 74.31 183 SER A N 1
ATOM 1377 C CA . SER A 1 183 ? -10.762 -13.761 -1.058 1.00 74.31 183 SER A CA 1
ATOM 1378 C C . SER A 1 183 ? -11.908 -14.083 -0.103 1.00 74.31 183 SER A C 1
ATOM 1380 O O . SER A 1 183 ? -13.068 -13.786 -0.371 1.00 74.31 183 SER A O 1
ATOM 1382 N N . ARG A 1 184 ? -11.610 -14.659 1.065 1.00 76.00 184 ARG A N 1
ATOM 1383 C CA . ARG A 1 184 ? -12.625 -14.919 2.101 1.00 76.00 184 ARG A CA 1
ATOM 1384 C C . ARG A 1 184 ? -12.386 -14.053 3.332 1.00 76.00 184 ARG A C 1
ATOM 1386 O O . ARG A 1 184 ? -11.290 -14.073 3.886 1.00 76.00 184 ARG A O 1
ATOM 1393 N N . LYS A 1 185 ? -13.414 -13.317 3.775 1.00 83.12 185 LYS A N 1
ATOM 1394 C CA . LYS A 1 185 ? -13.391 -12.597 5.060 1.00 83.12 185 LYS A CA 1
ATOM 1395 C C . LYS A 1 185 ? -13.190 -13.601 6.197 1.00 83.12 185 LYS A C 1
ATOM 1397 O O . LYS A 1 185 ? -13.969 -14.543 6.313 1.00 83.12 185 LYS A O 1
ATOM 1402 N N . ALA A 1 186 ? -12.171 -13.388 7.027 1.00 80.94 186 ALA A N 1
ATOM 1403 C CA . ALA A 1 186 ? -11.895 -14.237 8.183 1.00 80.94 186 ALA A CA 1
ATOM 1404 C C . ALA A 1 186 ? -12.110 -13.484 9.500 1.00 80.94 186 ALA A C 1
ATOM 1406 O O . ALA A 1 186 ? -12.906 -13.907 10.333 1.00 80.94 186 ALA A O 1
ATOM 1407 N N . ILE A 1 187 ? -11.415 -12.359 9.696 1.00 84.25 187 ILE A N 1
ATOM 1408 C CA . ILE A 1 187 ? -11.432 -11.612 10.963 1.00 84.25 187 ILE A CA 1
ATOM 1409 C C . ILE A 1 187 ? -11.551 -10.119 10.665 1.00 84.25 187 ILE A C 1
ATOM 1411 O O . ILE A 1 187 ? -10.901 -9.609 9.754 1.00 84.25 187 ILE A O 1
ATOM 1415 N N . LYS A 1 188 ? -12.370 -9.416 11.453 1.00 86.25 188 LYS A N 1
ATOM 1416 C CA . LYS A 1 188 ? -12.466 -7.954 11.462 1.00 86.25 188 LYS A CA 1
ATOM 1417 C C . LYS A 1 188 ? -11.857 -7.427 12.756 1.00 86.25 188 LYS A C 1
ATOM 1419 O O . LYS A 1 188 ? -12.225 -7.873 13.839 1.00 86.25 188 LYS A O 1
ATOM 1424 N N . LEU A 1 189 ? -10.943 -6.476 12.638 1.00 86.19 189 LEU A N 1
ATOM 1425 C CA . LEU A 1 189 ? -10.242 -5.847 13.751 1.00 86.19 189 LEU A CA 1
ATOM 1426 C C . LEU A 1 189 ? -10.637 -4.377 13.836 1.00 86.19 189 LEU A C 1
ATOM 1428 O O . LEU A 1 189 ? -10.733 -3.697 12.814 1.00 86.19 189 LEU A O 1
ATOM 1432 N N . HIS A 1 190 ? -10.827 -3.881 15.052 1.00 87.06 190 HIS A N 1
ATOM 1433 C CA . HIS A 1 190 ? -11.135 -2.478 15.308 1.00 87.06 190 HIS A CA 1
ATOM 1434 C C . HIS A 1 190 ? -9.902 -1.805 15.924 1.00 87.06 190 HIS A C 1
ATOM 1436 O O . HIS A 1 190 ? -9.320 -2.371 16.852 1.00 87.06 190 HIS A O 1
ATOM 1442 N N . PRO A 1 191 ? -9.448 -0.657 15.390 1.00 88.62 191 PRO A N 1
ATOM 1443 C CA . PRO A 1 191 ? -8.333 0.067 15.984 1.00 88.62 191 PRO A CA 1
ATOM 1444 C C . PRO A 1 191 ? -8.741 0.627 17.351 1.00 88.62 191 PRO A C 1
ATOM 1446 O O . PRO A 1 191 ? -9.824 1.178 17.489 1.00 88.62 191 PRO A O 1
ATOM 1449 N N . VAL A 1 192 ? -7.858 0.492 18.340 1.00 89.62 192 VAL A N 1
ATOM 1450 C CA . VAL A 1 192 ? -7.983 1.133 19.668 1.00 89.62 192 VAL A CA 1
ATOM 1451 C C . VAL A 1 192 ? -6.854 2.133 19.922 1.00 89.62 192 VAL A C 1
ATOM 1453 O O . VAL A 1 192 ? -7.004 3.081 20.686 1.00 89.62 192 VAL A O 1
ATOM 1456 N N . ALA A 1 193 ? -5.715 1.941 19.249 1.00 88.19 193 ALA A N 1
ATOM 1457 C CA . ALA A 1 193 ? -4.582 2.847 19.282 1.00 88.19 193 ALA A CA 1
ATOM 1458 C C . ALA A 1 193 ? -3.881 2.888 17.918 1.00 88.19 193 ALA A C 1
ATOM 1460 O O . ALA A 1 193 ? -3.717 1.850 17.270 1.00 88.19 193 ALA A O 1
ATOM 1461 N N . VAL A 1 194 ? -3.438 4.074 17.494 1.00 87.88 194 VAL A N 1
ATOM 1462 C CA . VAL A 1 194 ? -2.698 4.282 16.243 1.00 87.88 194 VAL A CA 1
ATOM 1463 C C . VAL A 1 194 ? -1.454 5.124 16.491 1.00 87.88 194 VAL A C 1
ATOM 1465 O O . VAL A 1 194 ? -1.524 6.214 17.049 1.00 87.88 194 VAL A O 1
ATOM 1468 N N . ILE A 1 195 ? -0.305 4.640 16.017 1.00 85.75 195 ILE A N 1
ATOM 1469 C CA . ILE A 1 195 ? 0.950 5.396 16.006 1.00 85.75 195 ILE A CA 1
ATOM 1470 C C . ILE A 1 195 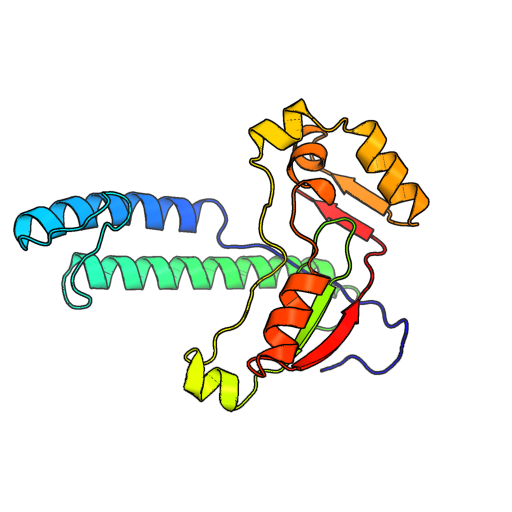? 1.324 5.657 14.550 1.00 85.75 195 ILE A C 1
ATOM 1472 O O . ILE A 1 195 ? 1.468 4.717 13.765 1.00 85.75 195 ILE A O 1
ATOM 1476 N N . LYS A 1 196 ? 1.470 6.932 14.180 1.00 83.69 196 LYS A N 1
ATOM 1477 C CA . LYS A 1 196 ? 1.822 7.347 12.819 1.00 83.69 196 LYS A CA 1
ATOM 1478 C C . LYS A 1 196 ? 3.056 8.251 12.832 1.00 83.69 196 LYS A C 1
ATOM 1480 O O . LYS A 1 196 ? 3.088 9.256 13.543 1.00 83.69 196 LYS A O 1
ATOM 1485 N N . GLY A 1 197 ? 4.058 7.873 12.040 1.00 75.25 197 GLY A N 1
ATOM 1486 C CA . GLY A 1 197 ? 5.298 8.626 11.819 1.00 75.25 197 GLY A CA 1
ATOM 1487 C C . GLY A 1 197 ? 5.435 9.137 10.396 1.00 75.25 197 GLY A C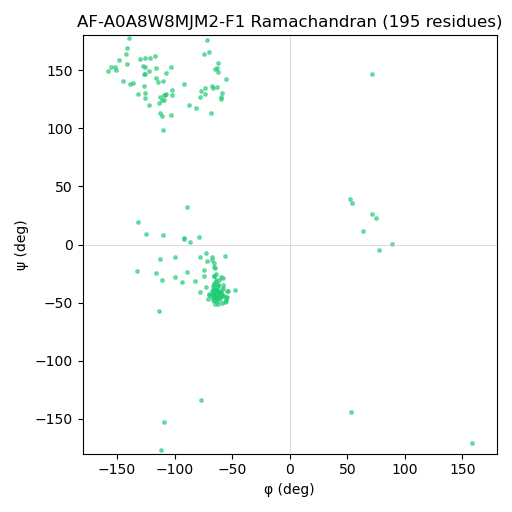 1
ATOM 1488 O O . GLY A 1 197 ? 4.585 8.774 9.552 1.00 75.25 197 GLY A O 1
#

Nearest PDB structures (foldseek):
  8odp-assembly1_A  TM=9.448E-01  e=3.701E-24  Homo sapiens
  7p3b-assembly1_A  TM=9.095E-01  e=4.032E-21  Homo sapiens
  7p3b-assembly2_B  TM=9.182E-01  e=3.781E-21  Homo sapiens
  8dcb-assembly2_B  TM=9.043E-01  e=8.462E-16  Pyrococcus horikoshii OT3
  4dwr-assembly3_C  TM=9.047E-01  e=9.088E-15  Pyrococcus horikoshii

Foldseek 3Di:
DPDDDPPDDDDADDDFLPVQLVVLVVVLLVVLVVQCVVVVPDDPDSVPRDHDCPDPSNVSSVVSNVVRRVSRVVVVVVVCVVVVVPDDDDYFQDEFLAAKTFHKDFDPVLCVPPVRDADRYFAFPAALVRLQVPDFLVVLVVVCVVVQEAEAEPDSSVSSSRRNNRTHHRVVRVVVCCVSVRIPTDDIGGHNYYYYD

InterPro domains:
  IPR001233 RNA-splicing ligase, RtcB [PF01139] (2-84)
  IPR001233 RNA-splicing ligase, RtcB [PF01139] (87-197)
  IPR001233 RNA-splicing ligase, RtcB [PTHR11118] (86-197)
  IPR036025 tRNA-splicing ligase RtcB-like superfamily [G3DSA:3.90.1860.10] (1-85)
  IPR036025 tRNA-splicing ligase RtcB-like superfamily [G3DSA:3.90.1860.10] (86-197)
  IPR036025 tRNA-splicing ligase RtcB-like superfamily [SSF103365] (6-197)

Secondary structure (DSSP, 8-state):
----STT----------HHHHHHHHHHHHHHHHHHHHHTT---SSGGG----TTSHHHHHHHHHHHHHHHHHHHHHHHHHHHHHTT------BB--TTS-EEEEEE-HHHHHHHTT----B--BSS-HHHHHHH--HHHHHHHHHTTT-EEEES-HHHHHHT-GGGB--HHHHHHHHHHTTSEEEEEEE--SEEEE-

Radius of gyration: 19.8 Å; Cα contacts (8 Å, |Δi|>4): 258; chains: 1; bounding box: 39×43×55 Å

Solvent-accessible surface area (backbone atoms only — not comparable to full-atom values): 11393 Å² total; per-residue (Å²): 125,91,75,89,58,92,87,66,87,80,72,82,85,91,72,64,38,65,70,57,38,55,48,50,52,54,55,40,46,60,49,17,52,53,44,17,64,76,69,70,60,84,67,98,47,82,89,65,56,49,56,57,69,87,38,71,66,25,45,52,41,51,54,46,49,51,53,24,51,51,49,16,49,51,51,49,50,53,53,44,54,73,54,45,84,74,56,86,85,67,85,73,39,48,39,47,81,73,40,54,27,42,35,69,43,84,34,72,56,7,40,76,76,47,77,63,49,74,87,74,50,36,54,73,69,44,54,54,72,56,23,56,74,75,43,57,49,65,60,56,48,51,62,29,49,78,68,60,30,48,75,46,67,76,46,64,68,56,50,21,44,50,32,51,85,22,33,41,65,36,64,63,54,51,48,50,40,35,75,69,46,32,27,42,86,73,47,82,43,74,66,53,67,42,81,47,125

Mean predicted aligned error: 7.34 Å